Protein AF-A0A3Q2VAR3-F1 (afdb_monomer_lite)

Organism: Haplochromis burtoni (NCBI:txid8153)

Secondary structure (DSSP, 8-state):
----------SS--HHHHHHHHHHHHTT--HHHHHHHTT--HHHHHGGGGHHHH---SPPPP--PPPSS-HHHHHHHHHH-S--HHHHHHTT----PPP------HHHHHHHHHHHHHHTT--GGGGGG----------SS-TT--------S-----------S-S--------------------

Foldseek 3Di:
DPDPPDAPPDPDDDLVLLVVLLVCVVVVDDLVVSCVVSVHPSVVSVCSVVCVVVVGSDDDDPPDDDDPDDPVRLVVDVVVDPPDPVSCVVVVHDDDDDDDDPDDDPVRVVVVVVVCVVCVPPPPCVVVPDDDDDDDDDDPDDPDPDDPDPDPPDDDDPPPPDDDPDPDDDDDDDDDDDDDDDDDDDD

pLDDT: mean 73.17, std 19.07, range [31.02, 96.12]

InterPro domains:
  IPR009057 Homedomain-like superfamily [SSF46689] (7-79)
  IPR036388 Winged helix-like DNA-binding domain superfamily [G3DSA:1.10.10.10] (6-58)

Sequence (187 aa):
LVRRGEMISTKDINKDVRETTVAAYQSGKGYKVISKQFKVHHFTVSKIHKWKPLKTAANLPSSGRLSKFTPRSEHAMLSLTIKSEKILNKYSMFARVVRTMPLFSIKNTEAWLKFTKLHLNKPNDFCNNVVWTHDTKVETSGHNTASHLTNSKYQLSTLVVEEPKDPGTLKTFFFTRLCAARQTEQS

Structure (mmCIF, N/CA/C/O backbone):
data_AF-A0A3Q2VAR3-F1
#
_entry.id   AF-A0A3Q2VAR3-F1
#
loop_
_atom_site.group_PDB
_atom_site.id
_atom_site.type_symbol
_atom_site.label_atom_id
_atom_site.label_alt_id
_atom_site.label_comp_id
_atom_site.label_asym_id
_atom_site.label_entity_id
_atom_site.label_seq_id
_atom_site.pdbx_PDB_ins_code
_atom_site.Cartn_x
_atom_site.Cartn_y
_atom_site.Cartn_z
_atom_site.occupancy
_atom_site.B_iso_or_equiv
_atom_site.auth_seq_id
_atom_site.auth_comp_id
_atom_site.auth_asym_id
_atom_site.auth_atom_id
_atom_site.pdbx_PDB_model_num
ATOM 1 N N . LEU A 1 1 ? -28.453 -9.818 55.945 1.00 35.31 1 LEU A N 1
ATOM 2 C CA . LEU A 1 1 ? -27.766 -10.420 54.776 1.00 35.31 1 LEU A CA 1
ATOM 3 C C . LEU A 1 1 ? -28.629 -10.214 53.532 1.00 35.31 1 LEU A C 1
ATOM 5 O O . LEU A 1 1 ? -29.541 -10.992 53.286 1.00 35.31 1 LEU A O 1
ATOM 9 N N . VAL A 1 2 ? -28.419 -9.117 52.794 1.00 39.44 2 VAL A N 1
ATOM 10 C CA . VAL A 1 2 ? -29.167 -8.864 51.550 1.00 39.44 2 VAL A CA 1
ATOM 11 C C . VAL A 1 2 ? -28.674 -9.861 50.508 1.00 39.44 2 VAL A C 1
ATOM 13 O O . VAL A 1 2 ? -27.487 -9.887 50.182 1.00 39.44 2 VAL A O 1
ATOM 16 N N . ARG A 1 3 ? -29.585 -10.725 50.052 1.00 44.94 3 ARG A N 1
ATOM 17 C CA . ARG A 1 3 ? -29.330 -11.764 49.052 1.00 44.94 3 ARG A CA 1
ATOM 18 C C . ARG A 1 3 ? -28.630 -11.139 47.842 1.00 44.94 3 ARG A C 1
ATOM 20 O O . ARG A 1 3 ? -29.149 -10.191 47.253 1.00 44.94 3 ARG A O 1
ATOM 27 N N . ARG A 1 4 ? -27.456 -11.666 47.478 1.00 50.28 4 ARG A N 1
ATOM 28 C CA . ARG A 1 4 ? -26.823 -11.397 46.181 1.00 50.28 4 ARG A CA 1
ATOM 29 C C . ARG A 1 4 ? -27.745 -11.994 45.119 1.00 50.28 4 ARG A C 1
ATOM 31 O O . ARG A 1 4 ? -27.684 -13.188 44.863 1.00 50.28 4 ARG A O 1
ATOM 38 N N . GLY A 1 5 ? -28.674 -11.182 44.616 1.00 54.09 5 GLY A N 1
ATOM 39 C CA . GLY A 1 5 ? -29.553 -11.557 43.514 1.00 54.09 5 GLY A CA 1
ATOM 40 C C . GLY A 1 5 ? -28.731 -11.936 42.287 1.00 54.09 5 GLY A C 1
ATOM 41 O O . GLY A 1 5 ? -27.616 -11.437 42.119 1.00 54.09 5 GLY A O 1
ATOM 42 N N . GLU A 1 6 ? -29.283 -12.824 41.464 1.00 60.84 6 GLU A N 1
ATOM 43 C CA . GLU A 1 6 ? -28.720 -13.249 40.182 1.00 60.84 6 GLU A CA 1
ATOM 44 C C . GLU A 1 6 ? -28.326 -12.025 39.349 1.00 60.84 6 GLU A C 1
ATOM 46 O O . GLU A 1 6 ? -29.160 -11.310 38.790 1.00 60.84 6 GLU A O 1
ATOM 51 N N . MET A 1 7 ? -27.025 -11.745 39.330 1.00 63.09 7 MET A N 1
ATOM 52 C CA . MET A 1 7 ? -26.430 -10.758 38.447 1.00 63.09 7 MET A CA 1
ATOM 53 C C . MET A 1 7 ? -26.171 -11.440 37.112 1.00 63.09 7 MET A C 1
ATOM 55 O O . MET A 1 7 ? -25.705 -12.577 37.077 1.00 63.09 7 MET A O 1
ATOM 59 N N . ILE A 1 8 ? -26.440 -10.731 36.020 1.00 61.34 8 ILE A N 1
ATOM 60 C CA . ILE A 1 8 ? -26.125 -11.189 34.666 1.00 61.34 8 ILE A CA 1
ATOM 61 C C . ILE A 1 8 ? -24.607 -11.433 34.597 1.00 61.34 8 ILE A C 1
ATOM 63 O O . ILE A 1 8 ? -23.821 -10.488 34.535 1.00 61.34 8 ILE A O 1
ATOM 67 N N . SER A 1 9 ? -24.196 -12.700 34.673 1.00 48.69 9 SER A N 1
ATOM 68 C CA . SER A 1 9 ? -22.800 -13.141 34.608 1.00 48.69 9 SER A CA 1
ATOM 69 C C . SER A 1 9 ? -22.497 -13.657 33.205 1.00 48.69 9 SER A C 1
ATOM 71 O O . SER A 1 9 ? -22.279 -14.846 32.983 1.00 48.69 9 SER A O 1
ATOM 73 N N . THR A 1 10 ? -22.493 -12.749 32.238 1.00 57.94 10 THR A N 1
ATOM 74 C CA . THR A 1 10 ? -21.958 -12.985 30.894 1.00 57.94 10 THR A CA 1
ATOM 75 C C . THR A 1 10 ? -20.733 -12.093 30.714 1.00 57.94 10 THR A C 1
ATOM 77 O O . THR A 1 10 ? -20.680 -10.996 31.271 1.00 57.94 10 THR A O 1
ATOM 80 N N . LYS A 1 11 ? -19.719 -12.561 29.965 1.00 65.94 11 LYS A N 1
ATOM 81 C CA . LYS A 1 11 ? -18.473 -11.798 29.719 1.00 65.94 11 LYS A CA 1
ATOM 82 C C . LYS A 1 11 ? -18.761 -10.384 29.196 1.00 65.94 11 LYS A C 1
ATOM 84 O O . LYS A 1 11 ? -18.044 -9.453 29.550 1.00 65.94 11 LYS A O 1
ATOM 89 N N . ASP A 1 12 ? -19.860 -10.237 28.455 1.00 69.88 12 ASP A N 1
ATOM 90 C CA . ASP A 1 12 ? -20.367 -8.980 27.926 1.00 69.88 12 ASP A CA 1
ATOM 91 C C . ASP A 1 12 ? -21.854 -8.780 28.260 1.00 69.88 12 ASP A C 1
ATOM 93 O O . ASP A 1 12 ? -22.640 -9.728 28.272 1.00 69.88 12 ASP A O 1
ATOM 97 N N . ILE A 1 13 ? -22.247 -7.530 28.522 1.00 77.31 13 ILE A N 1
ATOM 98 C CA . ILE A 1 13 ? -23.647 -7.134 28.758 1.00 77.31 13 ILE A CA 1
ATOM 99 C C . ILE A 1 13 ? -24.366 -7.009 27.415 1.00 77.31 13 ILE A C 1
ATOM 101 O O . ILE A 1 13 ? -23.796 -6.451 26.475 1.00 77.31 13 ILE A O 1
ATOM 105 N N . ASN A 1 14 ? -25.622 -7.468 27.357 1.00 84.69 14 ASN A N 1
ATOM 106 C CA . ASN A 1 14 ? -26.485 -7.304 26.186 1.00 84.69 14 ASN A CA 1
ATOM 107 C C . ASN A 1 14 ? -26.576 -5.815 25.774 1.00 84.69 14 ASN A C 1
ATOM 109 O O . ASN A 1 14 ? -26.703 -4.920 26.617 1.00 84.69 14 ASN A O 1
ATOM 113 N N . LYS A 1 15 ? -26.498 -5.564 24.464 1.00 85.00 15 LYS A N 1
ATOM 114 C CA . LYS A 1 15 ? -26.629 -4.247 23.839 1.00 85.00 15 LYS A CA 1
ATOM 115 C C . LYS A 1 15 ? -27.911 -3.532 24.280 1.00 85.00 15 LYS A C 1
ATOM 117 O O . LYS A 1 15 ? -27.821 -2.373 24.678 1.00 85.00 15 LYS A O 1
ATOM 122 N N . ASP A 1 16 ? -29.040 -4.233 24.343 1.00 86.62 16 ASP A N 1
ATOM 123 C CA . ASP A 1 16 ? -30.338 -3.638 24.696 1.00 86.62 16 ASP A CA 1
ATOM 124 C C . ASP A 1 16 ? -30.325 -3.071 26.123 1.00 86.62 16 ASP A C 1
ATOM 126 O O . ASP A 1 16 ? -30.714 -1.931 26.368 1.00 86.62 16 ASP A O 1
ATOM 130 N N . VAL A 1 17 ? -29.759 -3.828 27.070 1.00 87.06 17 VAL A N 1
ATOM 131 C CA . VAL A 1 17 ? -29.610 -3.406 28.473 1.00 87.06 17 VAL A CA 1
ATOM 132 C C . VAL A 1 17 ? -28.697 -2.182 28.588 1.00 87.06 17 VAL A C 1
ATOM 134 O O . VAL A 1 17 ? -28.910 -1.322 29.446 1.00 87.06 17 VAL A O 1
ATOM 137 N N . ARG A 1 18 ? -27.672 -2.072 27.732 1.00 87.25 18 ARG A N 1
ATOM 138 C CA . ARG A 1 18 ? -26.791 -0.894 27.678 1.00 87.25 18 ARG A CA 1
ATOM 139 C C . ARG A 1 18 ? -27.508 0.320 27.099 1.00 87.25 18 ARG A C 1
ATOM 141 O O . ARG A 1 18 ? -27.338 1.409 27.641 1.00 87.25 18 ARG A O 1
ATOM 148 N N . GLU A 1 19 ? -28.314 0.146 26.060 1.00 89.06 19 GLU A N 1
ATOM 149 C CA . GLU A 1 19 ? -29.089 1.228 25.446 1.00 89.06 19 GLU A CA 1
ATOM 150 C C . GLU A 1 19 ? -30.127 1.798 26.415 1.00 89.06 19 GLU A C 1
ATOM 152 O O . GLU A 1 19 ? -30.148 3.010 26.647 1.00 89.06 19 GLU A O 1
ATOM 157 N N . THR A 1 20 ? -30.898 0.943 27.092 1.00 91.81 20 THR A N 1
ATOM 158 C CA . THR A 1 20 ? -31.865 1.396 28.106 1.00 91.81 20 THR A CA 1
ATOM 159 C C . THR A 1 20 ? -31.182 2.061 29.304 1.00 91.81 20 THR A C 1
ATOM 161 O O . THR A 1 20 ? -31.692 3.035 29.862 1.00 91.81 20 THR A O 1
ATOM 164 N N . THR A 1 21 ? -30.000 1.574 29.684 1.00 90.19 21 THR A N 1
ATOM 165 C CA . THR A 1 21 ? -29.164 2.162 30.740 1.00 90.19 21 THR A CA 1
ATOM 166 C C . THR A 1 21 ? -28.649 3.556 30.353 1.00 90.19 21 THR A C 1
ATOM 168 O O . THR A 1 21 ? -28.666 4.468 31.183 1.00 90.19 21 THR A O 1
ATOM 171 N N . VAL A 1 22 ? -28.225 3.748 29.098 1.00 89.62 22 VAL A N 1
ATOM 172 C CA . VAL A 1 22 ? -27.796 5.054 28.568 1.00 89.62 22 VAL A CA 1
ATOM 173 C C . VAL A 1 22 ? -28.978 6.023 28.487 1.00 89.62 22 VAL A C 1
ATOM 175 O O . VAL A 1 22 ? -28.842 7.163 28.929 1.00 89.62 22 VAL A O 1
ATOM 178 N N . ALA A 1 23 ? -30.148 5.578 28.021 1.00 91.12 23 ALA A N 1
ATOM 179 C CA . ALA A 1 23 ? -31.360 6.401 27.972 1.00 91.12 23 ALA A CA 1
ATOM 180 C C . ALA A 1 23 ? -31.804 6.864 29.374 1.00 91.12 23 ALA A C 1
ATOM 182 O O . ALA A 1 23 ? -32.117 8.034 29.590 1.00 91.12 23 ALA A O 1
ATOM 183 N N . ALA A 1 24 ? -31.753 5.970 30.366 1.00 92.06 24 ALA A N 1
ATOM 184 C CA . ALA A 1 24 ? -32.040 6.299 31.762 1.00 92.06 24 ALA A CA 1
ATOM 185 C C . ALA A 1 24 ? -31.043 7.309 32.362 1.00 92.06 24 ALA A C 1
ATOM 187 O O . ALA A 1 24 ? -31.415 8.137 33.194 1.00 92.06 24 ALA A O 1
ATOM 188 N N . TYR A 1 25 ? -29.775 7.252 31.952 1.00 90.81 25 TYR A N 1
ATOM 189 C CA . TYR A 1 25 ? -28.776 8.243 32.347 1.00 90.81 25 TYR A CA 1
ATOM 190 C C . TYR A 1 25 ? -29.034 9.607 31.690 1.00 90.81 25 TYR A C 1
ATOM 192 O O . TYR A 1 25 ? -28.954 10.631 32.365 1.00 90.81 25 TYR A O 1
ATOM 200 N N . GLN A 1 26 ? -29.407 9.627 30.405 1.00 89.50 26 GLN A N 1
ATOM 201 C CA . GLN A 1 26 ? -29.795 10.851 29.692 1.00 89.50 26 GLN A CA 1
ATOM 202 C C . GLN A 1 26 ? -31.033 11.517 30.307 1.00 89.50 26 GLN A C 1
ATOM 204 O O . GLN A 1 26 ? -31.095 12.740 30.363 1.00 89.50 26 GLN A O 1
ATOM 209 N N . SER A 1 27 ? -31.971 10.734 30.851 1.00 91.31 27 SER A N 1
ATOM 210 C CA . SER A 1 27 ? -33.127 11.255 31.592 1.00 91.31 27 SER A CA 1
ATOM 211 C C . SER A 1 27 ? -32.783 11.773 33.003 1.00 91.31 27 SER A C 1
ATOM 213 O O . SER A 1 27 ? -33.691 12.019 33.792 1.00 91.31 27 SER A O 1
ATOM 215 N N . GLY A 1 28 ? -31.499 11.860 33.376 1.00 90.81 28 GLY A N 1
ATOM 216 C CA . GLY A 1 28 ? -31.043 12.417 34.655 1.00 90.81 28 GLY A CA 1
ATOM 217 C C . GLY A 1 28 ? -31.133 11.476 35.862 1.00 90.81 28 GLY A C 1
ATOM 218 O O . GLY A 1 28 ? -30.997 11.927 36.999 1.00 90.81 28 GLY A O 1
ATOM 219 N N . LYS A 1 29 ? -31.351 10.166 35.670 1.00 91.50 29 LYS A N 1
ATOM 220 C CA . LYS A 1 29 ? -31.428 9.222 36.801 1.00 91.50 29 LYS A CA 1
ATOM 221 C C . LYS A 1 29 ? -30.046 8.981 37.418 1.00 91.50 29 LYS A C 1
ATOM 223 O O . LYS A 1 29 ? -29.045 8.813 36.726 1.00 91.50 29 LYS A O 1
ATOM 228 N N . GLY A 1 30 ? -29.995 8.885 38.748 1.00 91.69 30 GLY A N 1
ATOM 229 C CA . GLY A 1 30 ? -28.761 8.582 39.477 1.00 91.69 30 GLY A CA 1
ATOM 230 C C . GLY A 1 30 ? -28.283 7.134 39.291 1.00 91.69 30 GLY A C 1
ATOM 231 O O . GLY A 1 30 ? -29.085 6.202 39.197 1.00 91.69 30 GLY A O 1
ATOM 232 N N . TYR A 1 31 ? -26.964 6.912 39.327 1.00 91.81 31 TYR A N 1
ATOM 233 C CA . TYR A 1 31 ? -26.344 5.602 39.059 1.00 91.81 31 TYR A CA 1
ATOM 234 C C . TYR A 1 31 ? -26.880 4.449 39.927 1.00 91.81 31 TYR A C 1
ATOM 236 O O . TYR A 1 31 ? -27.064 3.335 39.438 1.00 91.81 31 TYR A O 1
ATOM 244 N N . LYS A 1 32 ? -27.171 4.706 41.212 1.00 92.25 32 LYS A N 1
ATOM 245 C CA . LYS A 1 32 ? -27.723 3.696 42.138 1.00 92.25 32 LYS A CA 1
ATOM 246 C C . LYS A 1 32 ? -29.129 3.236 41.731 1.00 92.25 32 LYS A C 1
ATOM 248 O O . LYS A 1 32 ? -29.461 2.069 41.919 1.00 92.25 32 LYS A O 1
ATOM 253 N N . VAL A 1 33 ? -29.939 4.140 41.179 1.00 92.94 33 VAL A N 1
ATOM 254 C CA . VAL A 1 33 ? -31.312 3.852 40.733 1.00 92.94 33 VAL A CA 1
ATOM 255 C C . VAL A 1 33 ? -31.273 3.005 39.465 1.00 92.94 33 VAL A C 1
ATOM 257 O O . VAL A 1 33 ? -31.917 1.962 39.403 1.00 92.94 33 VAL A O 1
ATOM 260 N N . ILE A 1 34 ? -30.431 3.395 38.507 1.00 93.12 34 ILE A N 1
ATOM 261 C CA . ILE A 1 34 ? -30.204 2.671 37.249 1.00 93.12 34 ILE A CA 1
ATOM 262 C C . ILE A 1 34 ? -29.694 1.246 37.521 1.00 93.12 34 ILE A C 1
ATOM 264 O O . ILE A 1 34 ? -30.218 0.282 36.971 1.00 93.12 34 ILE A O 1
ATOM 268 N N . SER A 1 35 ? -28.715 1.097 38.421 1.00 91.12 35 SER A N 1
ATOM 269 C CA . SER A 1 35 ? -28.155 -0.208 38.799 1.00 91.12 35 SER A CA 1
ATOM 270 C C . SER A 1 35 ? -29.218 -1.171 39.338 1.00 91.12 35 SER A C 1
ATOM 272 O O . SER A 1 35 ? -29.264 -2.328 38.922 1.00 91.12 35 SER A O 1
ATOM 274 N N . LYS A 1 36 ? -30.112 -0.685 40.209 1.00 91.44 36 LYS A N 1
ATOM 275 C CA . LYS A 1 36 ? -31.226 -1.482 40.741 1.00 91.44 36 LYS A CA 1
ATOM 276 C C . LYS A 1 36 ? -32.271 -1.797 39.669 1.00 91.44 36 LYS A C 1
ATOM 278 O O . LYS A 1 36 ? -32.714 -2.937 39.592 1.00 91.44 36 LYS A O 1
ATOM 283 N N . GLN A 1 37 ? -32.631 -0.811 38.842 1.00 90.75 37 GLN A N 1
ATOM 284 C CA . GLN A 1 37 ? -33.654 -0.948 37.801 1.00 90.75 37 GLN A CA 1
ATOM 285 C C . GLN A 1 37 ? -33.270 -2.004 36.754 1.00 90.75 37 GLN A C 1
ATOM 287 O O . GLN A 1 37 ? -34.081 -2.864 36.426 1.00 90.75 37 GLN A O 1
ATOM 292 N N . PHE A 1 38 ? -32.032 -1.965 36.255 1.00 87.81 38 PHE A N 1
ATOM 293 C CA . PHE A 1 38 ? -31.575 -2.852 35.178 1.00 87.81 38 PHE A CA 1
ATOM 294 C C . PHE A 1 38 ? -30.830 -4.099 35.675 1.00 87.81 38 PHE A C 1
ATOM 296 O O . PHE A 1 38 ? -30.307 -4.856 34.864 1.00 87.81 38 PHE A O 1
ATOM 303 N N . LYS A 1 39 ? -30.755 -4.318 36.999 1.00 87.81 39 LYS A N 1
ATOM 304 C CA . LYS A 1 39 ? -29.980 -5.408 37.627 1.00 87.81 39 LYS A CA 1
ATOM 305 C C . LYS A 1 39 ? -28.521 -5.466 37.137 1.00 87.81 39 LYS A C 1
ATOM 307 O O . LYS A 1 39 ? -27.916 -6.532 37.035 1.00 87.81 39 LYS A O 1
ATOM 312 N N . VAL A 1 40 ? -27.940 -4.301 36.850 1.00 85.75 40 VAL A N 1
ATOM 313 C CA . VAL A 1 40 ? -26.546 -4.155 36.409 1.00 85.75 40 VAL A CA 1
ATOM 314 C C . VAL A 1 40 ? -25.700 -3.716 37.595 1.00 85.75 40 VAL A C 1
ATOM 316 O O . VAL A 1 40 ? -26.068 -2.792 38.320 1.00 85.75 40 VAL A O 1
ATOM 319 N N . HIS A 1 41 ? -24.535 -4.337 37.786 1.00 87.75 41 HIS A N 1
ATOM 320 C CA . HIS A 1 41 ? -23.614 -3.950 38.853 1.00 87.75 41 HIS A CA 1
ATOM 321 C C . HIS A 1 41 ? -23.223 -2.463 38.756 1.00 87.75 41 HIS A C 1
ATOM 323 O O . HIS A 1 41 ? -22.905 -1.956 37.676 1.00 87.75 41 HIS A O 1
ATOM 329 N N . HIS A 1 42 ? -23.203 -1.765 39.896 1.00 86.25 42 HIS A N 1
ATOM 330 C CA . HIS A 1 42 ? -23.002 -0.312 39.954 1.00 86.25 42 HIS A CA 1
ATOM 331 C C . HIS A 1 42 ? -21.720 0.162 39.234 1.00 86.25 42 HIS A C 1
ATOM 333 O O . HIS A 1 42 ? -21.729 1.209 38.591 1.00 86.25 42 HIS A O 1
ATOM 339 N N . PHE A 1 43 ? -20.629 -0.618 39.289 1.00 84.38 43 PHE A N 1
ATOM 340 C CA . PHE A 1 43 ? -19.358 -0.300 38.622 1.00 84.38 43 PHE A CA 1
ATOM 341 C C . PHE A 1 43 ? -19.507 -0.261 37.100 1.00 84.38 43 PHE A C 1
ATOM 343 O O . PHE A 1 43 ? -18.857 0.525 36.414 1.00 84.38 43 PHE A O 1
ATOM 350 N N . THR A 1 44 ? -20.394 -1.089 36.557 1.00 84.56 44 THR A N 1
ATOM 351 C CA . THR A 1 44 ? -20.656 -1.114 35.124 1.00 84.56 44 THR A CA 1
ATOM 352 C C . THR A 1 44 ? -21.504 0.076 34.691 1.00 84.56 44 THR A C 1
ATOM 354 O O . THR A 1 44 ? -21.202 0.686 33.670 1.00 84.56 44 THR A O 1
ATOM 357 N N . VAL A 1 45 ? -22.486 0.477 35.502 1.00 88.50 45 VAL A N 1
ATOM 358 C C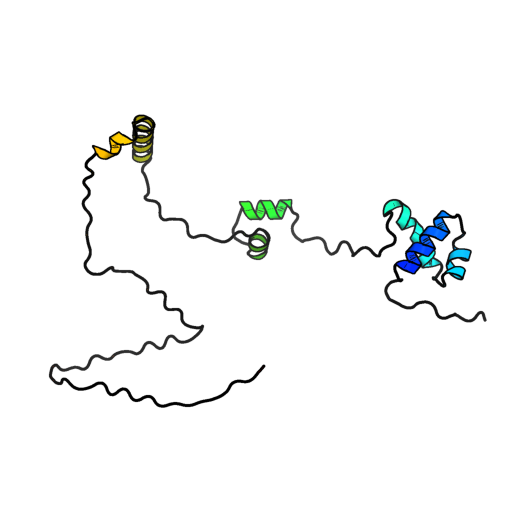A . VAL A 1 45 ? -23.229 1.734 35.304 1.00 88.50 45 VAL A CA 1
ATOM 359 C C . VAL A 1 45 ? -22.280 2.937 35.389 1.00 88.50 45 VAL A C 1
ATOM 361 O O . VAL A 1 45 ? -22.373 3.860 34.589 1.00 88.50 45 VAL A O 1
ATOM 364 N N . SER A 1 46 ? -21.288 2.910 36.284 1.00 87.94 46 SER A N 1
ATOM 365 C CA . SER A 1 46 ? -20.278 3.972 36.364 1.00 87.94 46 SER A CA 1
ATOM 366 C C . SER A 1 46 ? -19.501 4.143 35.051 1.00 87.94 46 SER A C 1
ATOM 368 O O . SER A 1 46 ? -19.199 5.270 34.668 1.00 87.94 46 SER A O 1
ATOM 370 N N . LYS A 1 47 ? -19.257 3.068 34.279 1.00 85.44 47 LYS A N 1
ATOM 371 C CA . LYS A 1 47 ? -18.572 3.127 32.968 1.00 85.44 47 LYS A CA 1
ATOM 372 C C . LYS A 1 47 ? -19.346 3.886 31.875 1.00 85.44 47 LYS A C 1
ATOM 374 O O . LYS A 1 47 ? -18.755 4.155 30.829 1.00 85.44 47 LYS A O 1
ATOM 379 N N . ILE A 1 48 ? -20.600 4.292 32.110 1.00 84.88 48 ILE A N 1
ATOM 380 C CA . ILE A 1 48 ? -21.393 5.133 31.189 1.00 84.88 48 ILE A CA 1
ATOM 381 C C . ILE A 1 48 ? -20.688 6.459 30.871 1.00 84.88 48 ILE A C 1
ATOM 383 O O . ILE A 1 48 ? -20.874 6.989 29.784 1.00 84.88 48 ILE A O 1
ATOM 387 N N . HIS A 1 49 ? -19.806 6.981 31.730 1.00 81.50 49 HIS A N 1
ATOM 388 C CA . HIS A 1 49 ? -19.029 8.188 31.402 1.00 81.50 49 HIS A CA 1
ATOM 389 C C . HIS A 1 49 ? -18.236 8.067 30.083 1.00 81.50 49 HIS A C 1
ATOM 391 O O . HIS A 1 49 ? -18.053 9.067 29.392 1.00 81.50 49 HIS A O 1
ATOM 397 N N . LYS A 1 50 ? -17.821 6.850 29.692 1.00 80.12 50 LYS A N 1
ATOM 398 C CA . LYS A 1 50 ? -17.136 6.575 28.415 1.00 80.12 50 LYS A CA 1
ATOM 399 C C . LYS A 1 50 ? -18.050 6.725 27.197 1.00 80.12 50 LYS A C 1
ATOM 401 O O . LYS A 1 50 ? -17.557 6.867 26.084 1.00 80.12 50 LYS A O 1
ATOM 406 N N . TRP A 1 51 ? -19.367 6.720 27.392 1.00 81.44 51 TRP A N 1
ATOM 407 C CA . TRP A 1 51 ? -20.324 6.992 26.326 1.00 81.44 51 TRP A CA 1
ATOM 408 C C . TRP A 1 51 ? -20.237 8.442 25.838 1.00 81.44 51 TRP A C 1
ATOM 410 O O . TRP A 1 51 ? -20.372 8.661 24.644 1.00 81.44 51 TRP A O 1
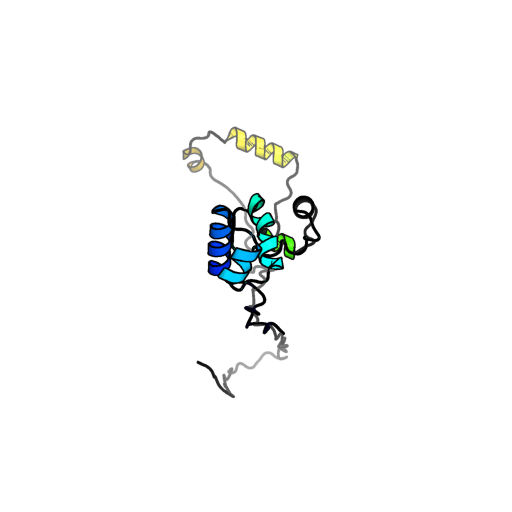ATOM 420 N N . LYS A 1 52 ? -19.948 9.431 26.700 1.00 78.25 52 LYS A N 1
ATOM 421 C CA . LYS A 1 52 ? -19.843 10.846 26.282 1.00 78.25 52 LYS A CA 1
ATOM 422 C C . LYS A 1 52 ? -18.898 11.050 25.079 1.00 78.25 52 LYS A C 1
ATOM 424 O O . LYS A 1 52 ? -19.325 11.687 24.117 1.00 78.25 52 LYS A O 1
ATOM 429 N N . PRO A 1 53 ? -17.666 10.498 25.083 1.00 82.81 53 PRO A N 1
ATOM 430 C CA . PRO A 1 53 ? -16.789 10.556 23.914 1.00 82.81 53 PRO A CA 1
ATOM 431 C C . PRO A 1 53 ? -17.163 9.565 22.797 1.00 82.81 53 PRO A C 1
ATOM 433 O O . PRO A 1 53 ? -17.004 9.900 21.630 1.00 82.81 53 PRO A O 1
ATOM 436 N N . LEU A 1 54 ? -17.655 8.360 23.114 1.00 79.69 54 LEU A N 1
ATOM 437 C CA . LEU A 1 54 ? -17.874 7.298 22.113 1.00 79.69 54 LEU A CA 1
ATOM 438 C C . LEU A 1 54 ? -19.241 7.360 21.405 1.00 79.69 54 LEU A C 1
ATOM 440 O O . LEU A 1 54 ? -19.409 6.742 20.356 1.00 79.69 54 LEU A O 1
ATOM 444 N N . LYS A 1 55 ? -20.233 8.031 22.006 1.00 80.00 55 LYS A N 1
ATOM 445 C CA . LYS A 1 55 ? -21.647 8.155 21.587 1.00 80.00 55 LYS A CA 1
ATOM 446 C C . LYS A 1 55 ? -22.342 6.841 21.196 1.00 80.00 55 LYS A C 1
ATOM 448 O O . LYS A 1 55 ? -23.416 6.854 20.610 1.00 80.00 55 LYS A O 1
ATOM 453 N N . THR A 1 56 ? -21.759 5.703 21.559 1.00 81.56 56 THR A N 1
ATOM 454 C CA . THR A 1 56 ? -22.170 4.371 21.112 1.00 81.56 56 THR A CA 1
ATOM 455 C C . THR A 1 56 ? -22.371 3.474 22.327 1.00 81.56 56 THR A C 1
ATOM 457 O O . THR A 1 56 ? -21.521 3.436 23.217 1.00 81.56 56 THR A O 1
ATOM 460 N N . ALA A 1 57 ? -23.502 2.765 22.391 1.00 75.19 57 ALA A N 1
ATOM 461 C CA . ALA A 1 57 ? -23.813 1.838 23.485 1.00 75.19 57 ALA A CA 1
ATOM 462 C C . ALA A 1 57 ? -23.248 0.419 23.259 1.00 75.19 57 ALA A C 1
ATOM 464 O O . ALA A 1 57 ? -23.086 -0.333 24.221 1.00 75.19 57 ALA A O 1
ATOM 465 N N . ALA A 1 58 ? -22.907 0.067 22.013 1.00 80.31 58 ALA A N 1
ATOM 466 C CA . ALA A 1 58 ? -22.348 -1.232 21.640 1.00 80.31 58 ALA A CA 1
ATOM 467 C C . ALA A 1 58 ? -20.938 -1.473 22.219 1.00 80.31 58 ALA A C 1
ATOM 469 O O . ALA A 1 58 ? -20.193 -0.536 22.513 1.00 80.31 58 ALA A O 1
ATOM 470 N N . ASN A 1 59 ? -20.560 -2.745 22.378 1.00 79.12 59 ASN A N 1
ATOM 471 C CA . ASN A 1 59 ? -19.194 -3.122 22.743 1.00 79.12 59 ASN A CA 1
ATOM 472 C C . ASN A 1 59 ? -18.281 -2.911 21.530 1.00 79.12 59 ASN A C 1
ATOM 474 O O . ASN A 1 59 ? -18.485 -3.537 20.493 1.00 79.12 59 ASN A O 1
ATOM 478 N N . LEU A 1 60 ? -17.288 -2.026 21.652 1.00 78.81 60 LEU A N 1
ATOM 479 C CA . LEU A 1 60 ? -16.288 -1.860 20.603 1.00 78.81 60 LEU A CA 1
ATOM 480 C C . LEU A 1 60 ? -15.278 -3.011 20.666 1.00 78.81 60 LEU A C 1
ATOM 482 O O . LEU A 1 60 ? -14.870 -3.395 21.770 1.00 78.81 60 LEU A O 1
ATOM 486 N N . PRO A 1 61 ? -14.836 -3.531 19.508 1.00 78.88 61 PRO A N 1
ATOM 487 C CA . PRO A 1 61 ? -13.707 -4.441 19.481 1.00 78.88 61 PRO A CA 1
ATOM 488 C C . PRO A 1 61 ? -12.484 -3.736 20.074 1.00 78.88 61 PRO A C 1
ATOM 490 O O . PRO A 1 61 ? -12.310 -2.521 19.944 1.00 78.88 61 PRO A O 1
ATOM 493 N N . SER A 1 62 ? -11.632 -4.502 20.750 1.00 80.31 62 SER A N 1
ATOM 494 C CA . SER A 1 62 ? -10.351 -3.977 21.213 1.00 80.31 62 SER A CA 1
ATOM 495 C C . SER A 1 62 ? -9.557 -3.454 20.013 1.00 80.31 62 SER A C 1
ATOM 497 O O . SER A 1 62 ? -9.573 -4.075 18.953 1.00 80.31 62 SER A O 1
ATOM 499 N N . SER A 1 63 ? -8.818 -2.357 20.201 1.00 78.62 63 SER A N 1
ATOM 500 C CA . SER A 1 63 ? -7.924 -1.763 19.185 1.00 78.62 63 SER A CA 1
ATOM 501 C C . SER A 1 63 ? -6.896 -2.766 18.628 1.00 78.62 63 SER A C 1
ATOM 503 O O . SER A 1 63 ? -6.280 -2.550 17.588 1.00 78.62 63 SER A O 1
ATOM 505 N N . GLY A 1 64 ? -6.728 -3.903 19.309 1.00 87.50 64 GLY A N 1
ATOM 506 C CA . GLY A 1 64 ? -5.816 -4.958 18.912 1.00 87.50 64 GLY A CA 1
ATOM 507 C C . GLY A 1 64 ? -4.373 -4.608 19.251 1.00 87.50 64 GLY A C 1
ATOM 508 O O . GLY A 1 64 ? -4.067 -3.603 19.896 1.00 87.50 64 GLY A O 1
ATOM 509 N N . ARG A 1 65 ? -3.464 -5.495 18.852 1.00 85.50 65 ARG A N 1
ATOM 510 C CA . ARG A 1 65 ? -2.025 -5.276 18.997 1.00 85.50 65 ARG A CA 1
ATOM 511 C C . ARG A 1 65 ? -1.541 -4.409 17.836 1.00 85.50 65 ARG A C 1
ATOM 513 O O . ARG A 1 65 ? -1.839 -4.716 16.686 1.00 85.50 65 ARG A O 1
ATOM 520 N N . LEU A 1 66 ? -0.745 -3.384 18.139 1.00 79.50 66 LEU A N 1
ATOM 521 C CA . LEU A 1 66 ? -0.084 -2.572 17.116 1.00 79.50 66 LEU A CA 1
ATOM 522 C C . LEU A 1 66 ? 0.785 -3.453 16.206 1.00 79.50 66 LEU A C 1
ATOM 524 O O . LEU A 1 66 ? 1.505 -4.340 16.680 1.00 79.50 66 LEU A O 1
ATOM 528 N N . SER A 1 67 ? 0.707 -3.220 14.896 1.00 78.38 67 SER A N 1
ATOM 529 C CA . SER A 1 67 ? 1.539 -3.919 13.921 1.00 78.38 67 SER A CA 1
ATOM 530 C C . SER A 1 67 ? 3.013 -3.571 14.138 1.00 78.38 67 SER A C 1
ATOM 532 O O . SER A 1 67 ? 3.362 -2.439 14.460 1.00 78.38 67 SER A O 1
ATOM 534 N N . LYS A 1 68 ? 3.901 -4.558 13.945 1.00 80.62 68 LYS A N 1
ATOM 535 C CA . LYS A 1 68 ? 5.359 -4.358 14.062 1.00 80.62 68 LYS A CA 1
ATOM 536 C C . LYS A 1 68 ? 5.891 -3.324 13.063 1.00 80.62 68 LYS A C 1
ATOM 538 O O . LYS A 1 68 ? 6.900 -2.684 13.328 1.00 80.62 68 LYS A O 1
ATOM 543 N N . PHE A 1 69 ? 5.218 -3.183 11.923 1.00 76.00 69 PHE A N 1
ATOM 544 C CA . PHE A 1 69 ? 5.526 -2.194 10.901 1.00 76.00 69 PHE A CA 1
ATOM 545 C C . PHE A 1 69 ? 4.444 -1.118 10.892 1.00 76.00 69 PHE A C 1
ATOM 547 O O . PHE A 1 69 ? 3.257 -1.413 11.026 1.00 76.00 69 PHE A O 1
ATOM 554 N N . THR A 1 70 ? 4.866 0.135 10.751 1.00 83.56 70 THR A N 1
ATOM 555 C CA . THR A 1 70 ? 3.949 1.256 10.535 1.00 83.56 70 THR A CA 1
ATOM 556 C C . THR A 1 70 ? 3.574 1.301 9.055 1.00 83.56 70 THR A C 1
ATOM 558 O O . THR A 1 70 ? 4.377 0.858 8.234 1.00 83.56 70 THR A O 1
ATOM 561 N N . PRO A 1 71 ? 2.431 1.892 8.661 1.00 83.75 71 PRO A N 1
ATOM 562 C CA . PRO A 1 71 ? 2.087 2.038 7.244 1.00 83.75 71 PRO A CA 1
ATOM 563 C C . PRO A 1 71 ? 3.221 2.675 6.427 1.00 83.75 71 PRO A C 1
ATOM 565 O O . PRO A 1 71 ? 3.521 2.244 5.319 1.00 83.75 71 PRO A O 1
ATOM 568 N N . ARG A 1 72 ? 3.934 3.648 7.011 1.00 84.38 72 ARG A N 1
ATOM 569 C CA . ARG A 1 72 ? 5.080 4.306 6.373 1.00 84.38 72 ARG A CA 1
ATOM 570 C C . ARG A 1 72 ? 6.262 3.360 6.158 1.00 84.38 72 ARG A C 1
ATOM 572 O O . ARG A 1 72 ? 6.861 3.396 5.087 1.00 84.38 72 ARG A O 1
ATOM 579 N N . SER A 1 73 ? 6.603 2.526 7.143 1.00 79.81 73 SER A N 1
ATOM 580 C CA . SER A 1 73 ? 7.676 1.543 6.968 1.00 79.81 73 SER A CA 1
ATOM 581 C C . SER A 1 73 ? 7.256 0.381 6.065 1.00 79.81 73 SER A C 1
ATOM 583 O O . SER A 1 73 ? 8.091 -0.090 5.305 1.00 79.81 73 SER A O 1
ATOM 585 N N . GLU A 1 74 ? 5.980 -0.025 6.050 1.00 80.81 74 GLU A N 1
ATOM 586 C CA . GLU A 1 74 ? 5.446 -0.977 5.060 1.00 80.81 74 GLU A CA 1
ATOM 587 C C . GLU A 1 74 ? 5.610 -0.436 3.629 1.00 80.81 74 GLU A C 1
ATOM 589 O O . GLU A 1 74 ? 6.177 -1.121 2.779 1.00 80.81 74 GLU A O 1
ATOM 594 N N . HIS A 1 75 ? 5.216 0.816 3.371 1.00 79.94 75 HIS A N 1
ATOM 595 C CA . HIS A 1 75 ? 5.396 1.456 2.062 1.00 79.94 75 HIS A CA 1
ATOM 596 C C . HIS A 1 75 ? 6.870 1.629 1.663 1.00 79.94 75 HIS A C 1
ATOM 598 O O . HIS A 1 75 ? 7.212 1.417 0.502 1.00 79.94 75 HIS A O 1
ATOM 604 N N . ALA A 1 76 ? 7.753 1.968 2.607 1.00 80.06 76 ALA A N 1
ATOM 605 C CA . ALA A 1 76 ? 9.192 2.039 2.344 1.00 80.06 76 ALA A CA 1
ATOM 606 C C . ALA A 1 76 ? 9.800 0.654 2.047 1.00 80.06 76 ALA A C 1
ATOM 608 O O . ALA A 1 76 ? 10.707 0.531 1.232 1.00 80.06 76 ALA A O 1
ATOM 609 N N . MET A 1 77 ? 9.290 -0.412 2.668 1.00 73.81 77 MET A N 1
ATOM 610 C CA . MET A 1 77 ? 9.716 -1.782 2.363 1.00 73.81 77 MET A CA 1
ATOM 611 C C . MET A 1 77 ? 9.267 -2.222 0.962 1.00 73.81 77 MET A C 1
ATOM 613 O O . MET A 1 77 ? 10.032 -2.892 0.269 1.00 73.81 77 MET A O 1
ATOM 617 N N . LEU A 1 78 ? 8.074 -1.807 0.518 1.00 74.12 78 LEU A N 1
ATOM 618 C CA . LEU A 1 78 ? 7.595 -2.056 -0.849 1.00 74.12 78 LEU A CA 1
ATOM 619 C C . LEU A 1 78 ? 8.480 -1.393 -1.914 1.00 74.12 78 LEU A C 1
ATOM 621 O O . LEU A 1 78 ? 8.683 -1.981 -2.973 1.00 74.12 78 LEU A O 1
ATOM 625 N N . 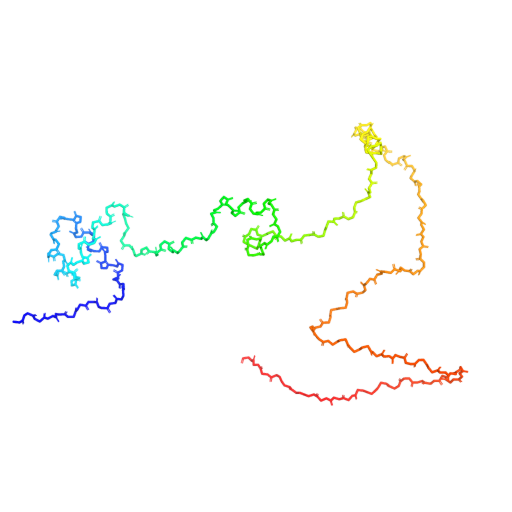SER A 1 79 ? 9.015 -0.196 -1.648 1.00 70.12 79 SER A N 1
ATOM 626 C CA . SER A 1 79 ? 9.912 0.493 -2.585 1.00 70.12 79 SER A CA 1
ATOM 627 C C . SER A 1 79 ? 11.347 -0.034 -2.542 1.00 70.12 79 SER A C 1
ATOM 629 O O . SER A 1 79 ? 12.037 0.025 -3.557 1.00 70.12 79 SER A O 1
ATOM 631 N N . LEU A 1 80 ? 11.799 -0.547 -1.390 1.00 65.12 80 LEU A N 1
ATOM 632 C CA . LEU A 1 80 ? 13.192 -0.943 -1.187 1.00 65.12 80 LEU A CA 1
ATOM 633 C C . LEU A 1 80 ? 13.484 -2.416 -1.468 1.00 65.12 80 LEU A C 1
ATOM 635 O O . LEU A 1 80 ? 14.601 -2.690 -1.886 1.00 65.12 80 LEU A O 1
ATOM 639 N N . THR A 1 81 ? 12.591 -3.383 -1.214 1.00 57.91 81 THR A N 1
ATOM 640 C CA . THR A 1 81 ? 12.853 -4.799 -1.569 1.00 57.91 81 THR A CA 1
ATOM 641 C C . THR A 1 81 ? 11.696 -5.760 -1.246 1.00 57.91 81 THR A C 1
ATOM 643 O O . THR A 1 81 ? 11.300 -5.914 -0.096 1.00 57.91 81 THR A O 1
ATOM 646 N N . ILE A 1 82 ? 11.269 -6.520 -2.262 1.00 59.47 82 ILE A N 1
ATOM 647 C CA . ILE A 1 82 ? 11.219 -7.999 -2.462 1.00 59.47 82 ILE A CA 1
ATOM 648 C C . ILE A 1 82 ? 11.203 -8.967 -1.237 1.00 59.47 82 ILE A C 1
ATOM 650 O O . ILE A 1 82 ? 10.748 -10.098 -1.371 1.00 59.47 82 ILE A O 1
ATOM 654 N N . LYS A 1 83 ? 11.655 -8.600 -0.031 1.00 59.53 83 LYS A N 1
ATOM 655 C CA . LYS A 1 83 ? 11.982 -9.546 1.062 1.00 59.53 83 LYS A CA 1
ATOM 656 C C . LYS A 1 83 ? 10.809 -10.036 1.920 1.00 59.53 83 LYS A C 1
ATOM 658 O O . LYS A 1 83 ? 11.019 -10.888 2.778 1.00 59.53 83 LYS A O 1
ATOM 663 N N . SER A 1 84 ? 9.596 -9.508 1.758 1.00 68.38 84 SER A N 1
ATOM 664 C CA . SER A 1 84 ? 8.464 -9.908 2.609 1.00 68.38 84 SER A CA 1
ATOM 665 C C . SER A 1 84 ? 7.223 -10.286 1.805 1.00 68.38 84 SER A C 1
ATOM 667 O O . SER A 1 84 ? 6.411 -9.444 1.431 1.00 68.38 84 SER A O 1
ATOM 669 N N . GLU A 1 85 ? 7.037 -11.591 1.602 1.00 70.56 85 GLU A N 1
ATOM 670 C CA . GLU A 1 85 ? 5.883 -12.162 0.889 1.00 70.56 85 GLU A CA 1
ATOM 671 C C . GLU A 1 85 ? 4.543 -11.740 1.506 1.00 70.56 85 GLU A C 1
ATOM 673 O O . GLU A 1 85 ? 3.592 -11.431 0.797 1.00 70.56 85 GLU A O 1
ATOM 678 N N . LYS A 1 86 ? 4.466 -11.652 2.842 1.00 75.38 86 LYS A N 1
ATOM 679 C CA . LYS A 1 86 ? 3.238 -11.247 3.549 1.00 75.38 86 LYS A CA 1
ATOM 680 C C . LYS A 1 86 ? 2.817 -9.811 3.236 1.00 75.38 86 LYS A C 1
ATOM 682 O O . LYS A 1 86 ? 1.623 -9.542 3.137 1.00 75.38 86 LYS A O 1
ATOM 687 N N . ILE A 1 87 ? 3.781 -8.898 3.097 1.00 73.88 87 ILE A N 1
ATOM 688 C CA . ILE A 1 87 ? 3.498 -7.501 2.750 1.00 73.88 87 ILE A CA 1
ATOM 689 C C . ILE A 1 87 ? 3.108 -7.440 1.269 1.00 73.88 87 ILE A C 1
ATOM 691 O O . ILE A 1 87 ? 2.067 -6.883 0.946 1.00 73.88 87 ILE A O 1
ATOM 695 N N . LEU A 1 88 ? 3.849 -8.105 0.381 1.00 75.69 88 LEU A N 1
ATOM 696 C CA . LEU A 1 88 ? 3.541 -8.145 -1.055 1.00 75.69 88 LEU A CA 1
ATOM 697 C C . LEU A 1 88 ? 2.143 -8.722 -1.353 1.00 75.69 88 LEU A C 1
ATOM 699 O O . LEU A 1 88 ? 1.385 -8.114 -2.107 1.00 75.69 88 LEU A O 1
ATOM 703 N N . ASN A 1 89 ? 1.754 -9.814 -0.686 1.00 80.44 89 ASN A N 1
ATOM 704 C CA . ASN A 1 89 ? 0.425 -10.419 -0.826 1.00 80.44 89 ASN A CA 1
ATOM 705 C C . 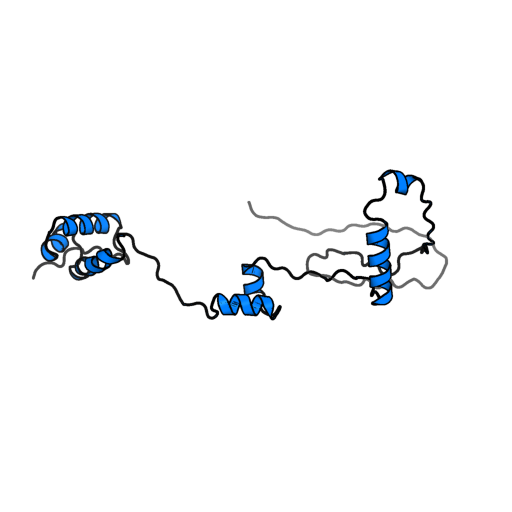ASN A 1 89 ? -0.698 -9.499 -0.321 1.00 80.44 89 ASN A C 1
ATOM 707 O O . ASN A 1 89 ? -1.751 -9.425 -0.949 1.00 80.44 89 ASN A O 1
ATOM 711 N N . LYS A 1 90 ? -0.473 -8.748 0.769 1.00 81.44 90 LYS A N 1
ATOM 712 C CA . LYS A 1 90 ? -1.431 -7.748 1.280 1.00 81.44 90 LYS A CA 1
ATOM 713 C C . LYS A 1 90 ? -1.718 -6.652 0.245 1.00 81.44 90 LYS A C 1
ATOM 715 O O . LYS A 1 90 ? -2.852 -6.193 0.153 1.00 81.44 90 LYS A O 1
ATOM 720 N N . TYR A 1 91 ? -0.712 -6.258 -0.539 1.00 81.44 91 TYR A N 1
ATOM 721 C CA . TYR A 1 91 ? -0.825 -5.229 -1.582 1.00 81.44 91 TYR A CA 1
ATOM 722 C C . TYR A 1 91 ? -1.022 -5.797 -2.999 1.00 81.44 91 TYR A C 1
ATOM 724 O O . TYR A 1 91 ? -0.944 -5.044 -3.966 1.00 81.44 91 TYR A O 1
ATOM 732 N N . SER A 1 92 ? -1.298 -7.101 -3.140 1.00 79.69 92 SER A N 1
ATOM 733 C CA . SER A 1 92 ? -1.506 -7.771 -4.438 1.00 79.69 92 SER A CA 1
ATOM 734 C C . SER A 1 92 ? -0.351 -7.578 -5.436 1.00 79.69 92 SER A C 1
ATOM 736 O O . SER A 1 92 ? -0.559 -7.467 -6.645 1.00 79.69 92 SER A O 1
ATOM 738 N N . MET A 1 93 ? 0.883 -7.521 -4.934 1.00 79.44 93 MET A N 1
ATOM 739 C CA . MET A 1 93 ? 2.085 -7.418 -5.757 1.00 79.44 93 MET A CA 1
ATOM 740 C C . MET A 1 93 ? 2.679 -8.806 -5.979 1.00 79.44 93 MET A C 1
ATOM 742 O O . MET A 1 93 ? 3.159 -9.441 -5.044 1.00 79.44 93 MET A O 1
ATOM 746 N N . PHE A 1 94 ? 2.683 -9.258 -7.230 1.00 77.31 94 PHE A N 1
ATOM 747 C CA . PHE A 1 94 ? 3.276 -10.535 -7.620 1.00 77.31 94 PHE A CA 1
ATOM 748 C C . PHE A 1 94 ? 4.602 -10.313 -8.342 1.00 77.31 94 PHE A C 1
ATOM 750 O O . PHE A 1 94 ? 4.730 -9.398 -9.163 1.00 77.31 94 PHE A O 1
ATOM 757 N N . ALA A 1 95 ? 5.586 -11.167 -8.055 1.00 72.81 95 ALA A N 1
ATOM 758 C CA . ALA A 1 95 ? 6.830 -11.187 -8.810 1.00 72.81 95 ALA A CA 1
ATOM 759 C C . ALA A 1 95 ? 6.525 -11.513 -10.281 1.00 72.81 95 ALA A C 1
ATOM 761 O O . ALA A 1 95 ? 5.782 -12.447 -10.582 1.00 72.81 95 ALA A O 1
ATOM 762 N N . ARG A 1 96 ? 7.087 -10.730 -11.204 1.00 78.69 96 ARG A N 1
ATOM 763 C CA . ARG A 1 96 ? 7.008 -10.978 -12.648 1.00 78.69 96 ARG A CA 1
ATOM 764 C C . ARG A 1 96 ? 8.409 -11.168 -13.202 1.00 78.69 96 ARG A C 1
ATOM 766 O O . ARG A 1 96 ? 9.335 -10.478 -12.784 1.00 78.69 96 ARG A O 1
ATOM 773 N N . VAL A 1 97 ? 8.543 -12.076 -14.165 1.00 79.06 97 VAL A N 1
ATOM 774 C CA . VAL A 1 97 ? 9.775 -12.205 -14.946 1.00 79.06 97 VAL A CA 1
ATOM 775 C C . VAL A 1 97 ? 9.900 -10.964 -15.824 1.00 79.06 97 VAL A C 1
ATOM 777 O O . VAL A 1 97 ? 8.959 -10.591 -16.530 1.00 79.06 97 VAL A O 1
ATOM 780 N N . VAL A 1 98 ? 11.049 -10.294 -15.742 1.00 76.38 98 VAL A N 1
ATOM 781 C CA . VAL A 1 98 ? 11.350 -9.147 -16.601 1.00 76.38 98 VAL A CA 1
ATOM 782 C C . VAL A 1 98 ? 11.381 -9.638 -18.046 1.00 76.38 98 VAL A C 1
ATOM 784 O O . VAL A 1 98 ? 12.007 -10.652 -18.347 1.00 76.38 98 VAL A O 1
ATOM 787 N N . ARG A 1 99 ? 10.690 -8.936 -18.948 1.00 79.88 99 ARG A N 1
ATOM 788 C CA . ARG A 1 99 ? 10.738 -9.258 -20.378 1.00 79.88 99 ARG A CA 1
ATOM 789 C C . ARG A 1 99 ? 12.172 -9.092 -20.874 1.00 79.88 99 ARG A C 1
ATOM 791 O O . ARG A 1 99 ? 12.794 -8.065 -20.612 1.00 79.88 99 ARG A O 1
ATOM 798 N N . THR A 1 100 ? 12.677 -10.073 -21.615 1.00 82.19 100 THR A N 1
ATOM 799 C CA . THR A 1 100 ? 13.967 -9.966 -22.300 1.00 82.19 100 THR A CA 1
ATOM 800 C C . THR A 1 100 ? 13.863 -8.883 -23.364 1.00 82.19 100 THR A C 1
ATOM 802 O O . THR A 1 100 ? 13.180 -9.059 -24.373 1.00 82.19 100 THR A O 1
ATOM 805 N N . MET A 1 101 ? 14.497 -7.743 -23.114 1.00 80.06 101 MET A N 1
ATOM 806 C CA . MET A 1 101 ? 14.582 -6.651 -24.074 1.00 80.06 101 MET A CA 1
ATOM 807 C C . MET A 1 101 ? 15.956 -6.681 -24.736 1.00 80.06 101 MET A C 1
ATOM 809 O O . MET A 1 101 ? 16.953 -6.857 -24.030 1.00 80.06 101 MET A O 1
ATOM 813 N 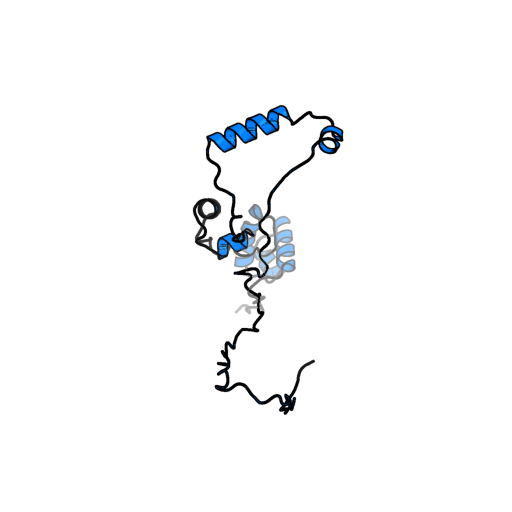N . PRO A 1 102 ? 16.035 -6.526 -26.069 1.00 82.19 102 PRO A N 1
ATOM 814 C CA . PRO A 1 102 ? 17.321 -6.368 -26.725 1.00 82.19 102 PRO A CA 1
ATOM 815 C C . PRO A 1 102 ? 18.029 -5.141 -26.142 1.00 82.19 102 PRO A C 1
ATOM 817 O O . PRO A 1 102 ? 17.419 -4.092 -25.929 1.00 82.19 102 PRO A O 1
ATOM 820 N N . LEU A 1 103 ? 19.319 -5.287 -25.846 1.00 83.25 103 LEU A N 1
ATOM 821 C CA . LEU A 1 103 ? 20.121 -4.191 -25.316 1.00 83.25 103 LEU A CA 1
ATOM 822 C C . LEU A 1 103 ? 20.393 -3.196 -26.446 1.00 83.25 103 LEU A C 1
ATOM 824 O O . LEU A 1 103 ? 21.117 -3.497 -27.394 1.00 83.25 103 LEU A O 1
ATOM 828 N N . PHE A 1 104 ? 19.811 -2.004 -26.353 1.00 83.88 104 PHE A N 1
ATOM 829 C CA . PHE A 1 104 ? 20.077 -0.931 -27.302 1.00 83.88 104 PHE A CA 1
ATOM 830 C C . PHE A 1 104 ? 21.255 -0.081 -26.830 1.00 83.88 104 PHE A C 1
ATOM 832 O O . PHE A 1 104 ? 21.292 0.390 -25.694 1.00 83.88 104 PHE A O 1
ATOM 839 N N . SER A 1 105 ? 22.210 0.158 -27.731 1.00 91.75 105 SER A N 1
ATOM 840 C CA . SER A 1 105 ? 23.179 1.238 -27.548 1.00 91.75 105 SER A CA 1
ATOM 841 C C . SER A 1 105 ? 22.453 2.584 -27.552 1.00 91.75 105 SER A C 1
ATOM 843 O O . SER A 1 105 ? 21.468 2.750 -28.270 1.00 91.75 105 SER A O 1
ATOM 845 N N . ILE A 1 106 ? 22.977 3.568 -26.819 1.00 92.56 106 ILE A N 1
ATOM 846 C CA . ILE A 1 106 ? 22.434 4.936 -26.770 1.00 92.56 106 ILE A CA 1
ATOM 847 C C . ILE A 1 106 ? 22.253 5.505 -28.188 1.00 92.56 106 ILE A C 1
ATOM 849 O O . ILE A 1 106 ? 21.199 6.050 -28.500 1.00 92.56 106 ILE A O 1
ATOM 853 N N . LYS A 1 107 ? 23.221 5.264 -29.085 1.00 94.75 107 LYS A N 1
ATOM 854 C CA . LYS A 1 107 ? 23.152 5.677 -30.499 1.00 94.75 107 LYS A CA 1
ATOM 855 C C . LYS A 1 107 ? 21.946 5.076 -31.226 1.00 94.75 107 LYS A C 1
ATOM 857 O O . LYS A 1 107 ? 21.276 5.759 -31.996 1.00 94.75 107 LYS A O 1
ATOM 862 N N . ASN A 1 108 ? 21.655 3.801 -30.966 1.00 90.62 108 ASN A N 1
ATOM 863 C CA . ASN A 1 108 ? 20.522 3.109 -31.575 1.00 90.62 108 ASN A CA 1
ATOM 864 C C . ASN A 1 108 ? 19.210 3.671 -31.027 1.00 90.62 108 ASN A C 1
ATOM 866 O O . ASN A 1 108 ? 18.284 3.903 -31.799 1.00 90.62 108 ASN A O 1
ATOM 870 N N . THR A 1 109 ? 19.148 3.956 -29.725 1.00 93.81 109 THR A N 1
ATOM 871 C CA . THR A 1 109 ? 17.990 4.598 -29.094 1.00 93.81 109 THR A CA 1
ATOM 872 C C . THR A 1 109 ? 17.713 5.974 -29.702 1.00 93.81 109 THR A C 1
ATOM 874 O O . THR A 1 109 ? 16.573 6.276 -30.047 1.00 93.81 109 THR A O 1
ATOM 877 N N . GLU A 1 110 ? 18.741 6.799 -29.904 1.00 95.50 110 GLU A N 1
ATOM 878 C CA . GLU A 1 110 ? 18.608 8.119 -30.534 1.00 95.50 110 GLU A CA 1
ATOM 879 C C . GLU A 1 110 ? 18.159 8.030 -31.996 1.00 95.50 110 GLU A C 1
ATOM 881 O O . GLU A 1 110 ? 17.263 8.769 -32.415 1.00 95.50 110 GLU A O 1
ATOM 886 N N . ALA A 1 111 ? 18.726 7.100 -32.768 1.00 94.88 111 ALA A N 1
ATOM 887 C CA . ALA A 1 111 ? 18.313 6.854 -34.146 1.00 94.88 111 ALA A CA 1
ATOM 888 C C . ALA A 1 111 ? 16.837 6.425 -34.223 1.00 94.88 111 ALA A C 1
ATOM 890 O O . ALA A 1 111 ? 16.079 6.969 -35.030 1.00 94.88 111 ALA A O 1
ATOM 891 N N . TRP A 1 112 ? 16.404 5.528 -33.330 1.00 94.00 112 TRP A N 1
ATOM 892 C CA . TRP A 1 112 ? 15.003 5.120 -33.198 1.00 94.00 112 TRP A CA 1
ATOM 893 C C . TRP A 1 112 ? 14.089 6.291 -32.818 1.00 94.00 112 TRP A C 1
ATOM 895 O O . TRP A 1 112 ? 13.028 6.477 -33.418 1.00 94.00 112 TRP A O 1
ATOM 905 N N . LEU A 1 113 ? 14.496 7.134 -31.869 1.00 95.94 113 LEU A N 1
ATOM 906 C CA . LEU A 1 113 ? 13.731 8.324 -31.484 1.00 95.94 113 LEU A CA 1
ATOM 907 C C . LEU A 1 113 ? 13.621 9.340 -32.628 1.00 95.94 113 LEU A C 1
ATOM 909 O O . LEU A 1 113 ? 12.571 9.954 -32.815 1.00 95.94 113 LEU A O 1
ATOM 913 N N . LYS A 1 114 ? 14.680 9.516 -33.422 1.00 96.12 114 LYS A N 1
ATOM 914 C CA . LYS A 1 114 ? 14.652 10.382 -34.606 1.00 96.12 114 LYS A CA 1
ATOM 915 C C . LYS A 1 114 ? 13.715 9.819 -35.678 1.00 96.12 114 LYS A C 1
ATOM 917 O O . LYS A 1 114 ? 12.896 10.561 -36.213 1.00 96.12 114 LYS A O 1
ATOM 922 N N . PHE A 1 115 ? 13.798 8.518 -35.952 1.00 94.56 115 PHE A N 1
ATOM 923 C CA . PHE A 1 115 ? 12.951 7.830 -36.928 1.00 94.56 115 PHE A CA 1
ATOM 924 C C . PHE A 1 115 ? 11.464 7.901 -36.557 1.00 94.56 115 PHE A C 1
ATOM 926 O O . PHE A 1 115 ? 10.638 8.271 -37.389 1.00 94.56 115 PHE A O 1
ATOM 933 N N . THR A 1 116 ? 11.123 7.632 -35.293 1.00 92.62 116 THR A N 1
ATOM 934 C CA . THR A 1 116 ? 9.731 7.691 -34.815 1.00 92.62 116 THR A CA 1
ATOM 935 C C . THR A 1 116 ? 9.153 9.097 -34.937 1.00 92.62 116 THR A C 1
ATOM 937 O O . THR A 1 116 ? 8.073 9.258 -35.499 1.00 92.62 116 THR A O 1
ATOM 940 N N . LYS A 1 117 ? 9.890 10.133 -34.516 1.00 95.31 117 LYS A N 1
ATOM 941 C CA . LYS A 1 117 ? 9.459 11.535 -34.659 1.00 95.31 117 LYS A CA 1
ATOM 942 C C . LYS A 1 117 ? 9.229 11.939 -36.117 1.00 95.31 117 LYS A C 1
ATOM 944 O O . LYS A 1 117 ? 8.243 12.606 -36.408 1.00 95.31 117 LYS A O 1
ATOM 949 N N . LEU A 1 118 ? 10.102 11.515 -37.035 1.00 95.19 118 LEU A N 1
ATOM 950 C CA . LEU A 1 118 ? 9.970 11.808 -38.469 1.00 95.19 118 LEU A CA 1
ATOM 951 C C . LEU A 1 118 ? 8.771 11.114 -39.127 1.00 95.19 118 LEU A C 1
ATOM 953 O O . LEU A 1 118 ? 8.367 11.495 -40.226 1.00 95.19 118 LEU A O 1
ATOM 957 N N . HIS A 1 119 ? 8.244 10.053 -38.522 1.00 90.50 119 HIS A N 1
ATOM 958 C CA . HIS A 1 119 ? 7.216 9.204 -39.125 1.00 90.50 119 HIS A CA 1
ATOM 959 C C . HIS A 1 119 ? 5.901 9.176 -38.337 1.00 90.50 119 HIS A C 1
ATOM 961 O O . HIS A 1 119 ? 4.987 8.458 -38.726 1.00 90.50 119 HIS A O 1
ATOM 967 N N . LEU A 1 120 ? 5.779 10.000 -37.292 1.00 90.56 120 LEU A N 1
ATOM 968 C CA . LEU A 1 120 ? 4.615 10.053 -36.402 1.00 90.56 120 LEU A CA 1
ATOM 969 C C . LEU A 1 120 ? 3.337 10.567 -37.094 1.00 90.56 120 LEU A C 1
ATOM 971 O O . LEU A 1 120 ? 2.253 10.096 -36.778 1.00 90.56 120 LEU A O 1
ATOM 975 N N . ASN A 1 121 ? 3.471 11.484 -38.064 1.00 91.50 121 ASN A N 1
ATOM 976 C CA . ASN A 1 121 ? 2.351 12.138 -38.765 1.00 91.50 121 ASN A CA 1
ATOM 977 C C . ASN A 1 121 ? 2.166 11.658 -40.216 1.00 91.50 121 ASN A C 1
ATOM 979 O O . ASN A 1 121 ? 1.630 12.384 -41.053 1.00 91.50 121 ASN A O 1
ATOM 983 N N . LYS A 1 122 ? 2.671 10.472 -40.561 1.00 90.94 122 LYS A N 1
ATOM 984 C CA . LYS A 1 122 ? 2.485 9.934 -41.912 1.00 90.94 122 LYS A CA 1
ATOM 985 C C . LYS A 1 122 ? 1.029 9.496 -42.120 1.00 90.94 122 LYS A C 1
ATOM 987 O O . LYS A 1 122 ? 0.421 8.995 -41.174 1.00 90.94 122 LYS A O 1
ATOM 992 N N . PRO A 1 123 ? 0.461 9.670 -43.330 1.00 92.62 123 PRO A N 1
ATOM 993 C CA . PRO A 1 123 ? -0.886 9.190 -43.615 1.00 92.62 123 PRO A CA 1
ATOM 994 C C . PRO A 1 123 ? -0.929 7.669 -43.466 1.00 92.62 123 PRO A C 1
ATOM 996 O O . PRO A 1 123 ? 0.052 6.988 -43.765 1.00 92.62 123 PRO A O 1
ATOM 999 N N . ASN A 1 124 ? -2.069 7.141 -43.023 1.00 87.19 124 ASN A N 1
ATOM 1000 C CA . ASN A 1 124 ? -2.235 5.714 -42.741 1.00 87.19 124 ASN A CA 1
ATOM 1001 C C . ASN A 1 124 ? -1.884 4.828 -43.956 1.00 87.19 124 ASN A C 1
ATOM 1003 O O . ASN A 1 124 ? -1.274 3.772 -43.807 1.00 87.19 124 ASN A O 1
ATOM 1007 N N . ASP A 1 125 ? -2.169 5.322 -45.164 1.00 88.44 125 ASP A N 1
ATOM 1008 C CA . ASP A 1 125 ? -1.913 4.625 -46.430 1.00 88.44 125 ASP A CA 1
ATOM 1009 C C . ASP A 1 125 ? -0.422 4.527 -46.788 1.00 88.44 125 ASP A C 1
ATOM 1011 O O . ASP A 1 125 ? -0.047 3.750 -47.665 1.00 88.44 125 ASP A O 1
ATOM 1015 N N . PHE A 1 126 ? 0.455 5.271 -46.100 1.00 89.75 126 PHE A N 1
ATOM 1016 C CA . PHE A 1 126 ? 1.902 5.210 -46.313 1.00 89.75 126 PHE A CA 1
ATOM 1017 C C . PHE A 1 126 ? 2.434 3.784 -46.147 1.00 89.75 126 PHE A C 1
ATOM 1019 O O . PHE A 1 126 ? 3.253 3.336 -46.945 1.00 89.75 126 PHE A O 1
ATOM 1026 N N . CYS A 1 127 ? 1.947 3.061 -45.136 1.00 85.38 127 CYS A N 1
ATOM 1027 C CA . CYS A 1 127 ? 2.412 1.712 -44.830 1.00 85.38 127 CYS A CA 1
ATOM 1028 C C . CYS A 1 127 ? 2.062 0.693 -45.928 1.00 85.38 127 CYS A C 1
ATOM 1030 O O . CYS A 1 127 ? 2.789 -0.286 -46.068 1.00 85.38 127 CYS A O 1
ATOM 1032 N N . ASN A 1 128 ? 1.026 0.942 -46.740 1.00 88.88 128 ASN A N 1
ATOM 1033 C CA . ASN A 1 128 ? 0.622 0.048 -47.835 1.00 88.88 128 ASN A CA 1
ATOM 1034 C C . ASN A 1 128 ? 1.623 0.054 -49.001 1.00 88.88 128 ASN A C 1
ATOM 1036 O O . ASN A 1 128 ? 1.689 -0.906 -49.763 1.00 88.88 128 ASN A O 1
ATOM 1040 N N . ASN A 1 129 ? 2.428 1.113 -49.114 1.00 90.12 129 ASN A N 1
ATOM 1041 C CA . ASN A 1 129 ? 3.428 1.266 -50.170 1.00 90.12 129 ASN A CA 1
ATOM 1042 C C . ASN A 1 129 ? 4.837 0.840 -49.723 1.00 90.12 129 ASN A C 1
ATOM 1044 O O . ASN A 1 129 ? 5.778 0.898 -50.515 1.00 90.12 129 ASN A O 1
ATOM 1048 N N . VAL A 1 130 ? 5.012 0.443 -48.456 1.00 91.06 130 VAL A N 1
ATOM 1049 C CA . VAL A 1 130 ? 6.312 0.026 -47.919 1.00 91.06 130 VAL A CA 1
ATOM 1050 C C . VAL A 1 130 ? 6.454 -1.485 -48.043 1.00 91.06 130 VAL A C 1
ATOM 1052 O O . VAL A 1 130 ? 5.762 -2.248 -47.373 1.00 91.06 130 VAL A O 1
ATOM 1055 N N . VAL A 1 131 ? 7.406 -1.919 -48.867 1.00 93.75 131 VAL A N 1
ATOM 1056 C CA . VAL A 1 131 ? 7.818 -3.323 -48.935 1.00 93.75 131 VAL A CA 1
ATOM 1057 C C . VAL A 1 131 ? 8.860 -3.577 -47.849 1.00 93.75 131 VAL A C 1
ATOM 1059 O O . VAL A 1 131 ? 9.940 -2.989 -47.866 1.00 93.75 131 VAL A O 1
ATOM 1062 N N . TRP A 1 132 ? 8.535 -4.447 -46.894 1.00 92.25 132 TRP A N 1
ATOM 1063 C CA . TRP A 1 132 ? 9.443 -4.838 -45.817 1.00 92.25 132 TRP A CA 1
ATOM 1064 C C . TRP A 1 132 ? 10.217 -6.097 -46.205 1.00 92.25 132 TRP A C 1
ATOM 1066 O O . TRP A 1 132 ? 9.622 -7.110 -46.566 1.00 92.25 132 TRP A O 1
ATOM 1076 N N . THR A 1 133 ? 11.541 -6.052 -46.089 1.00 94.25 133 THR A N 1
ATOM 1077 C CA . THR A 1 133 ? 12.429 -7.196 -46.330 1.00 94.25 133 THR A CA 1
ATOM 1078 C C . THR A 1 133 ? 13.098 -7.596 -45.023 1.00 94.25 133 THR A C 1
ATOM 1080 O O . THR A 1 133 ? 13.665 -6.744 -44.336 1.00 94.25 133 THR A O 1
ATOM 1083 N N . HIS A 1 134 ? 13.045 -8.877 -44.673 1.00 93.50 134 HIS A N 1
ATOM 1084 C CA . HIS A 1 134 ? 13.770 -9.415 -43.527 1.00 93.50 134 HIS A CA 1
ATOM 1085 C C . HIS A 1 134 ? 14.160 -10.865 -43.798 1.00 93.50 134 HIS A C 1
ATOM 1087 O O . HIS A 1 134 ? 13.384 -11.610 -44.396 1.00 93.50 134 HIS A O 1
ATOM 1093 N N . ASP A 1 135 ? 15.332 -11.250 -43.307 1.00 90.00 135 ASP A N 1
ATOM 1094 C CA . ASP A 1 135 ? 15.795 -12.628 -43.356 1.00 90.00 135 ASP A CA 1
ATOM 1095 C C . ASP A 1 135 ? 15.596 -13.251 -41.979 1.00 90.00 135 ASP A C 1
ATOM 1097 O O . ASP A 1 135 ? 16.031 -12.710 -40.958 1.00 90.00 135 ASP A O 1
ATOM 1101 N N . THR A 1 136 ? 14.918 -14.393 -41.939 1.00 89.19 136 THR A N 1
ATOM 1102 C CA . THR A 1 136 ? 14.754 -15.182 -40.717 1.00 89.19 136 THR A CA 1
ATOM 1103 C C . THR A 1 136 ? 15.351 -16.556 -40.928 1.00 89.19 136 THR A C 1
ATOM 1105 O O . THR A 1 136 ? 15.124 -17.215 -41.941 1.00 89.19 136 THR A O 1
ATOM 1108 N N . LYS A 1 137 ? 16.147 -17.001 -39.956 1.00 87.25 137 LYS A N 1
ATOM 1109 C CA . LYS A 1 137 ? 16.671 -18.361 -39.945 1.00 87.25 137 LYS A CA 1
ATOM 1110 C C . LYS A 1 137 ? 15.581 -19.285 -39.407 1.00 87.25 137 LYS A C 1
ATOM 1112 O O . LYS A 1 137 ? 15.199 -19.168 -38.245 1.00 87.25 137 LYS A O 1
ATOM 1117 N N . VAL A 1 138 ? 15.092 -20.195 -40.244 1.00 82.81 138 VAL A N 1
ATOM 1118 C CA . VAL A 1 138 ? 14.157 -21.248 -39.832 1.00 82.81 138 VAL A CA 1
ATOM 1119 C C . VAL A 1 138 ? 14.965 -22.473 -39.420 1.00 82.81 138 VAL A C 1
ATOM 1121 O O . VAL A 1 138 ? 15.738 -23.007 -40.212 1.00 82.81 138 VAL A O 1
ATOM 1124 N N . GLU A 1 139 ? 14.807 -22.911 -38.174 1.00 83.88 139 GLU A N 1
ATOM 1125 C CA . GLU A 1 139 ? 15.445 -24.125 -37.661 1.00 83.88 139 GLU A CA 1
ATOM 1126 C C . GLU A 1 139 ? 14.444 -25.288 -37.707 1.00 83.88 139 GLU A C 1
ATOM 1128 O O . GLU A 1 139 ? 13.301 -25.150 -37.275 1.00 83.88 139 GLU A O 1
ATOM 1133 N N . THR A 1 140 ? 14.860 -26.441 -38.240 1.00 79.06 140 THR A N 1
ATOM 1134 C CA . THR A 1 140 ? 14.007 -27.633 -38.437 1.00 79.06 140 THR A CA 1
ATOM 1135 C C . THR A 1 140 ? 13.605 -28.334 -37.136 1.00 79.06 140 THR A C 1
ATOM 1137 O O . THR A 1 140 ? 12.694 -29.157 -37.134 1.00 79.06 140 THR A O 1
ATOM 1140 N N . SER A 1 141 ? 14.249 -27.999 -36.019 1.00 65.12 141 SER A N 1
ATOM 1141 C CA . SER A 1 141 ? 13.913 -28.483 -34.680 1.00 65.12 141 SER A CA 1
ATOM 1142 C C . SER A 1 141 ? 14.254 -27.405 -33.655 1.00 65.12 141 SER A C 1
ATOM 1144 O O . SER A 1 141 ? 15.413 -27.016 -33.536 1.00 65.12 141 SER A O 1
ATOM 1146 N N . GLY A 1 142 ? 13.257 -26.915 -32.915 1.00 64.62 142 GLY A N 1
ATOM 1147 C CA . GLY A 1 142 ? 13.458 -25.886 -31.895 1.00 64.62 142 GLY A CA 1
ATOM 1148 C C . GLY A 1 142 ? 14.229 -26.432 -30.697 1.00 64.62 142 GLY A C 1
ATOM 1149 O O . GLY A 1 142 ? 13.642 -27.046 -29.803 1.00 64.62 142 GLY A O 1
ATOM 1150 N N . HIS A 1 143 ? 15.539 -26.200 -30.657 1.00 62.78 143 HIS A N 1
ATOM 1151 C CA . HIS A 1 143 ? 16.345 -26.483 -29.478 1.00 62.78 143 HIS A CA 1
ATOM 1152 C C . HIS A 1 143 ? 15.852 -25.578 -28.333 1.00 62.78 143 HIS A C 1
ATOM 1154 O O . HIS A 1 143 ? 15.805 -24.361 -28.485 1.00 62.78 143 HIS A O 1
ATOM 1160 N N . ASN A 1 144 ? 15.486 -26.163 -27.186 1.00 63.72 144 ASN A N 1
ATOM 1161 C CA . ASN A 1 144 ? 15.128 -25.482 -25.923 1.00 63.72 144 ASN A CA 1
ATOM 1162 C C . ASN A 1 144 ? 13.645 -25.156 -25.666 1.00 63.72 144 ASN A C 1
ATOM 1164 O O . ASN A 1 144 ? 13.347 -24.367 -24.765 1.00 63.72 144 ASN A O 1
ATOM 1168 N N . THR A 1 145 ? 12.692 -25.786 -26.355 1.00 60.28 145 THR A N 1
ATOM 1169 C CA . THR A 1 145 ? 11.297 -25.752 -25.878 1.00 60.28 145 THR A CA 1
ATOM 1170 C C . THR A 1 145 ? 11.138 -26.709 -24.695 1.00 60.28 145 THR A C 1
ATOM 1172 O O . THR A 1 145 ? 10.998 -27.918 -24.850 1.00 60.28 145 THR A O 1
ATOM 1175 N N . ALA A 1 146 ? 11.211 -26.177 -23.473 1.00 65.69 146 ALA A N 1
ATOM 1176 C CA . ALA A 1 146 ? 10.884 -26.952 -22.283 1.00 65.69 146 ALA A CA 1
ATOM 1177 C C . ALA A 1 146 ? 9.393 -27.322 -22.333 1.00 65.69 146 ALA A C 1
ATOM 1179 O O . ALA A 1 146 ? 8.523 -26.458 -22.214 1.00 65.69 146 ALA A O 1
ATOM 1180 N N . SER A 1 147 ? 9.081 -28.603 -22.521 1.00 65.25 147 SER A N 1
ATOM 1181 C CA . SER A 1 147 ? 7.716 -29.105 -22.385 1.00 65.25 147 SER A CA 1
ATOM 1182 C C . SER A 1 147 ? 7.275 -28.951 -20.927 1.00 65.25 147 SER A C 1
ATOM 1184 O O . SER A 1 147 ? 7.863 -29.562 -20.032 1.00 65.25 147 SER A O 1
ATOM 1186 N N . HIS A 1 148 ? 6.244 -28.141 -20.672 1.00 60.81 148 HIS A N 1
ATOM 1187 C CA . HIS A 1 148 ? 5.627 -28.037 -19.350 1.00 60.81 148 HIS A CA 1
ATOM 1188 C C . HIS A 1 148 ? 4.886 -29.341 -19.020 1.00 60.81 148 HIS A C 1
ATOM 1190 O O . HIS A 1 148 ? 3.705 -29.495 -19.320 1.00 60.81 148 HIS A O 1
ATOM 1196 N N . LEU A 1 149 ? 5.588 -30.296 -18.410 1.00 57.94 149 LEU A N 1
ATOM 1197 C CA . LEU A 1 149 ? 4.995 -31.522 -17.882 1.00 57.94 149 LEU A CA 1
ATOM 1198 C C . LEU A 1 149 ? 4.379 -31.218 -16.511 1.00 57.94 149 LEU A C 1
ATOM 1200 O O . LEU A 1 149 ? 5.091 -30.954 -15.540 1.00 57.94 149 LEU A O 1
ATOM 1204 N N . THR A 1 150 ? 3.050 -31.221 -16.411 1.00 56.88 150 THR A N 1
ATOM 1205 C CA . THR A 1 150 ? 2.354 -31.059 -15.128 1.00 56.88 150 THR A CA 1
ATOM 1206 C C . THR A 1 150 ? 2.366 -32.379 -14.364 1.00 56.88 150 THR A C 1
ATOM 1208 O O . THR A 1 150 ? 1.405 -33.144 -14.407 1.00 56.88 150 THR A O 1
ATOM 1211 N N . ASN A 1 151 ? 3.455 -32.655 -13.649 1.00 58.91 151 ASN A N 1
ATOM 1212 C CA . ASN A 1 151 ? 3.485 -33.763 -12.701 1.00 58.91 151 ASN A CA 1
ATOM 1213 C C . ASN A 1 151 ? 2.698 -33.369 -11.445 1.00 58.91 151 ASN A C 1
ATOM 1215 O O . ASN A 1 151 ? 2.995 -32.359 -10.800 1.00 58.91 151 ASN A O 1
ATOM 1219 N N . SER A 1 152 ? 1.700 -34.172 -11.070 1.00 57.88 152 SER A N 1
ATOM 1220 C CA . SER A 1 152 ? 1.022 -34.056 -9.780 1.00 57.88 152 SER A CA 1
ATOM 1221 C C . SER A 1 152 ? 2.001 -34.427 -8.661 1.00 57.88 152 SER A C 1
ATOM 1223 O O . SER A 1 152 ? 2.096 -35.574 -8.244 1.00 57.88 152 SER A O 1
ATOM 1225 N N . LYS A 1 153 ? 2.760 -33.427 -8.215 1.00 58.50 153 LYS A N 1
ATOM 1226 C CA . LYS A 1 153 ? 3.633 -33.351 -7.033 1.00 58.50 153 LYS A CA 1
ATOM 1227 C C . LYS A 1 153 ? 4.739 -34.397 -6.813 1.00 58.50 153 LYS A C 1
ATOM 1229 O O . LYS A 1 153 ? 5.745 -33.971 -6.265 1.00 58.50 153 LYS A O 1
ATOM 1234 N N . TYR A 1 154 ? 4.671 -35.657 -7.246 1.00 60.78 154 TYR A N 1
ATOM 1235 C CA . TYR A 1 154 ? 5.786 -36.611 -7.102 1.00 60.78 154 TYR A CA 1
ATOM 1236 C C . TYR A 1 154 ? 5.738 -37.737 -8.144 1.00 60.78 154 TYR A C 1
ATOM 1238 O O . TYR A 1 154 ? 4.819 -38.544 -8.117 1.00 60.78 154 TYR A O 1
ATOM 1246 N N . GLN A 1 155 ? 6.746 -37.788 -9.023 1.00 45.97 155 GLN A N 1
ATOM 1247 C CA . GLN A 1 155 ? 7.470 -38.976 -9.517 1.00 45.97 155 GLN A CA 1
ATOM 1248 C C . GLN A 1 155 ? 8.247 -38.570 -10.777 1.00 45.97 155 GLN A C 1
ATOM 1250 O O . GLN A 1 155 ? 7.689 -38.438 -11.861 1.00 45.97 155 GLN A O 1
ATOM 1255 N N . LEU A 1 156 ? 9.555 -38.358 -10.632 1.00 51.72 156 LEU A N 1
ATOM 1256 C CA . LEU A 1 156 ? 10.482 -38.535 -11.744 1.00 51.72 156 LEU A CA 1
ATOM 1257 C C . LEU A 1 156 ? 11.007 -39.964 -11.621 1.00 51.72 156 LEU A C 1
ATOM 1259 O O . LEU A 1 156 ? 11.911 -40.220 -10.832 1.00 51.72 156 LEU A O 1
ATOM 1263 N N . SER A 1 157 ? 10.416 -40.902 -12.354 1.00 42.00 157 SER A N 1
ATOM 1264 C CA . SER A 1 157 ? 11.108 -42.143 -12.692 1.00 42.00 157 SER A CA 1
ATOM 1265 C C . SER A 1 157 ? 11.629 -41.980 -14.110 1.00 42.00 157 SER A C 1
ATOM 1267 O O . SER A 1 157 ? 10.887 -42.132 -15.081 1.00 42.00 157 SER A O 1
ATOM 1269 N N . THR A 1 158 ? 12.899 -41.610 -14.228 1.00 43.59 158 THR A N 1
ATOM 1270 C CA . THR A 1 158 ? 13.641 -41.722 -15.479 1.00 43.59 158 THR A CA 1
ATOM 1271 C C . THR A 1 158 ? 13.659 -43.205 -15.846 1.00 43.59 158 THR A C 1
ATOM 1273 O O . THR A 1 158 ? 14.393 -43.982 -15.240 1.00 43.59 158 THR A O 1
ATOM 1276 N N . LEU A 1 159 ? 12.809 -43.632 -16.782 1.00 39.62 159 LEU A N 1
ATOM 1277 C CA . LEU A 1 159 ? 13.005 -44.917 -17.442 1.00 39.62 159 LEU A CA 1
ATOM 1278 C C . LEU A 1 159 ? 14.226 -44.738 -18.339 1.00 39.62 159 LEU A C 1
ATOM 1280 O O . LEU A 1 159 ? 14.166 -44.046 -19.354 1.00 39.62 159 LEU A O 1
ATOM 1284 N N . VAL A 1 160 ? 15.350 -45.308 -17.913 1.00 39.00 160 VAL A N 1
ATOM 1285 C CA . VAL A 1 160 ? 16.482 -45.563 -18.798 1.00 39.00 160 VAL A CA 1
ATOM 1286 C C . VAL A 1 160 ? 15.958 -46.502 -19.880 1.00 39.00 160 VAL A C 1
ATOM 1288 O O . VAL A 1 160 ? 15.657 -47.663 -19.613 1.00 39.00 160 VAL A O 1
ATOM 1291 N N . VAL A 1 161 ? 15.772 -45.971 -21.085 1.00 42.25 161 VAL A N 1
ATOM 1292 C CA . VAL A 1 161 ? 15.635 -46.791 -22.285 1.00 42.25 161 VAL A CA 1
ATOM 1293 C C . VAL A 1 161 ? 17.051 -47.233 -22.619 1.00 42.25 161 VAL A C 1
ATOM 1295 O O . VAL A 1 161 ? 17.836 -46.442 -23.134 1.00 42.25 161 VAL A O 1
ATOM 1298 N N . GLU A 1 162 ? 17.411 -48.464 -22.261 1.00 42.72 162 GLU A N 1
ATOM 1299 C CA . GLU A 1 162 ? 18.569 -49.091 -22.890 1.00 42.72 162 GLU A CA 1
ATOM 1300 C C . GLU A 1 162 ? 18.180 -49.432 -24.328 1.00 42.72 162 GLU A C 1
ATOM 1302 O O . GLU A 1 162 ? 17.256 -50.212 -24.571 1.00 42.72 162 GLU A O 1
ATOM 1307 N N . GLU A 1 163 ? 18.851 -48.794 -25.287 1.00 50.09 163 GLU A N 1
ATOM 1308 C CA . GLU A 1 163 ? 18.752 -49.190 -26.684 1.00 50.09 163 GLU A CA 1
ATOM 1309 C C .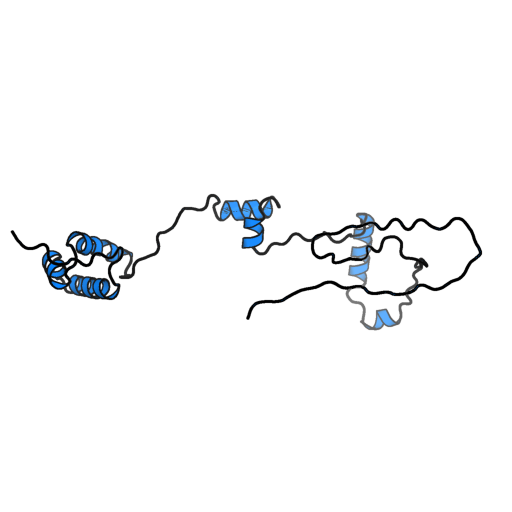 GLU A 1 163 ? 19.332 -50.603 -26.849 1.00 50.09 163 GLU A C 1
ATOM 1311 O O . GLU A 1 163 ? 20.450 -50.870 -26.391 1.00 50.09 163 GLU A O 1
ATOM 1316 N N . PRO A 1 164 ? 18.615 -51.528 -27.508 1.00 43.34 164 PRO A N 1
ATOM 1317 C CA . PRO A 1 164 ? 19.164 -52.836 -27.806 1.00 43.34 164 PRO A CA 1
ATOM 1318 C C . PRO A 1 164 ? 20.313 -52.703 -28.815 1.00 43.34 164 PRO A C 1
ATOM 1320 O O . PRO A 1 164 ? 20.135 -52.211 -29.930 1.00 43.34 164 PRO A O 1
ATOM 1323 N N . LYS A 1 165 ? 21.492 -53.206 -28.432 1.00 53.09 165 LYS A N 1
ATOM 1324 C CA . LYS A 1 165 ? 22.550 -53.607 -29.367 1.00 53.09 165 LYS A CA 1
ATOM 1325 C C . LYS A 1 165 ? 21.997 -54.726 -30.252 1.00 53.09 165 LYS A C 1
ATOM 1327 O O . LYS A 1 165 ? 21.979 -55.869 -29.818 1.00 53.09 165 LYS A O 1
ATOM 1332 N N . ASP A 1 166 ? 21.434 -54.385 -31.408 1.00 42.41 166 ASP A N 1
ATOM 1333 C CA . ASP A 1 166 ? 21.702 -55.028 -32.708 1.00 42.41 166 ASP A CA 1
ATOM 1334 C C . ASP A 1 166 ? 20.550 -54.806 -33.717 1.00 42.41 166 ASP A C 1
ATOM 1336 O O . ASP A 1 166 ? 19.367 -54.880 -33.364 1.00 42.41 166 ASP A O 1
ATOM 1340 N N . PRO A 1 167 ? 20.862 -54.542 -35.002 1.00 47.41 167 PRO A N 1
ATOM 1341 C CA . PRO A 1 167 ? 19.880 -54.140 -36.001 1.00 47.41 167 PRO A CA 1
ATOM 1342 C C . PRO A 1 167 ? 19.318 -55.368 -36.728 1.00 47.41 167 PRO A C 1
ATOM 1344 O O . PRO A 1 167 ? 19.969 -55.913 -37.616 1.00 47.41 167 PRO A O 1
ATOM 1347 N N . GLY A 1 168 ? 18.102 -55.826 -36.408 1.00 51.16 168 GLY A N 1
ATOM 1348 C CA . GLY A 1 168 ? 17.546 -56.907 -37.236 1.00 51.16 168 GLY A CA 1
ATOM 1349 C C . GLY A 1 168 ? 16.179 -57.506 -36.943 1.00 51.16 168 GLY A C 1
ATOM 1350 O O . GLY A 1 168 ? 15.763 -58.361 -37.717 1.00 51.16 168 GLY A O 1
ATOM 1351 N N . THR A 1 169 ? 15.445 -57.112 -35.898 1.00 42.41 169 THR A N 1
ATOM 1352 C CA . THR A 1 169 ? 14.159 -57.775 -35.607 1.00 42.41 169 THR A CA 1
ATOM 1353 C C . THR A 1 169 ? 13.049 -56.773 -35.312 1.00 42.41 169 THR A C 1
ATOM 1355 O O . THR A 1 169 ? 12.913 -56.271 -34.203 1.00 42.41 169 THR A O 1
ATOM 1358 N N . LEU A 1 170 ? 12.209 -56.508 -36.316 1.00 46.94 170 LEU A N 1
ATOM 1359 C CA . LEU A 1 170 ? 10.868 -55.967 -36.099 1.00 46.94 170 LEU A CA 1
ATOM 1360 C C . LEU A 1 170 ? 10.062 -56.995 -35.304 1.00 46.94 170 LEU A C 1
ATOM 1362 O O . LEU A 1 170 ? 9.950 -58.126 -35.781 1.00 46.94 170 LEU A O 1
ATOM 1366 N N . LYS A 1 171 ? 9.451 -56.607 -34.173 1.00 43.19 171 LYS A N 1
ATOM 1367 C CA . LYS A 1 171 ? 8.165 -57.179 -33.727 1.00 43.19 171 LYS A CA 1
ATOM 1368 C C . LYS A 1 171 ? 7.534 -56.483 -32.513 1.00 43.19 171 LYS A C 1
ATOM 1370 O O . LYS A 1 171 ? 8.092 -56.457 -31.426 1.00 43.19 171 LYS A O 1
ATOM 1375 N N . THR A 1 172 ? 6.298 -56.031 -32.752 1.00 40.16 172 THR A N 1
ATOM 1376 C CA . THR A 1 172 ? 5.115 -56.094 -31.867 1.00 40.16 172 THR A CA 1
ATOM 1377 C C . THR A 1 172 ? 5.262 -55.635 -30.415 1.00 40.16 172 THR A C 1
ATOM 1379 O O . THR A 1 172 ? 5.638 -56.407 -29.539 1.00 40.16 172 THR A O 1
ATOM 1382 N N . PHE A 1 173 ? 4.785 -54.418 -30.137 1.00 35.53 173 PHE A N 1
ATOM 1383 C CA . PHE A 1 173 ? 4.444 -53.981 -28.784 1.00 35.53 173 PHE A CA 1
ATOM 1384 C C . PHE A 1 173 ? 3.063 -54.523 -28.388 1.00 35.53 173 PHE A C 1
ATOM 1386 O O . PHE A 1 173 ? 2.035 -54.077 -28.897 1.00 35.53 173 PHE A O 1
ATOM 1393 N N . PHE A 1 174 ? 3.040 -55.490 -27.470 1.00 31.02 174 PHE A N 1
ATOM 1394 C CA . PHE A 1 174 ? 1.831 -55.896 -26.760 1.00 31.02 174 PHE A CA 1
ATOM 1395 C C . PHE A 1 174 ? 1.514 -54.867 -25.666 1.00 31.02 174 PHE A C 1
ATOM 1397 O O . PHE A 1 174 ? 2.280 -54.692 -24.721 1.00 31.02 174 PHE A O 1
ATOM 1404 N N . PHE A 1 175 ? 0.363 -54.201 -25.776 1.00 37.28 175 PHE A N 1
ATOM 1405 C CA . PHE A 1 175 ? -0.265 -53.510 -24.653 1.00 37.28 175 PHE A CA 1
ATOM 1406 C C . PHE A 1 175 ? -0.975 -54.552 -23.783 1.00 37.28 175 PHE A C 1
ATOM 1408 O O . PHE A 1 175 ? -2.038 -55.047 -24.152 1.00 37.28 175 PHE A O 1
ATOM 1415 N N . THR A 1 176 ? -0.439 -54.850 -22.601 1.00 37.16 176 THR A N 1
ATOM 1416 C CA . THR A 1 176 ? -1.216 -55.489 -21.531 1.00 37.16 176 THR A CA 1
ATOM 1417 C C . THR A 1 176 ? -1.270 -54.590 -20.309 1.00 37.16 176 THR A C 1
ATOM 1419 O O . THR A 1 176 ? -0.292 -54.374 -19.599 1.00 37.16 176 THR A O 1
ATOM 1422 N N . ARG A 1 177 ? -2.480 -54.074 -20.102 1.00 39.22 177 ARG A N 1
ATOM 1423 C CA . ARG A 1 177 ? -3.026 -53.480 -18.884 1.00 39.22 177 ARG A CA 1
ATOM 1424 C C . ARG A 1 177 ? -3.107 -54.575 -17.806 1.00 39.22 177 ARG A C 1
ATOM 1426 O O . ARG A 1 177 ? -3.673 -55.627 -18.091 1.00 39.22 177 ARG A O 1
ATOM 1433 N N . LEU A 1 178 ? -2.650 -54.324 -16.577 1.00 33.66 178 LEU A N 1
ATOM 1434 C CA . LEU A 1 178 ? -3.120 -55.070 -15.402 1.00 33.66 178 LEU A CA 1
ATOM 1435 C C . LEU A 1 178 ? -3.292 -54.129 -14.198 1.00 33.66 178 LEU A C 1
ATOM 1437 O O . LEU A 1 178 ? -2.423 -53.324 -13.880 1.00 33.66 178 LEU A O 1
ATOM 1441 N N . CYS A 1 179 ? -4.484 -54.211 -13.612 1.00 34.84 179 CYS A N 1
ATOM 1442 C CA . CYS A 1 179 ? -5.069 -53.392 -12.552 1.00 34.84 179 CYS A CA 1
ATOM 1443 C C . CYS A 1 179 ? -4.601 -53.741 -11.128 1.00 34.84 179 CYS A C 1
ATOM 1445 O O . CYS A 1 179 ? -4.271 -54.892 -10.871 1.00 34.84 179 CYS A O 1
ATOM 1447 N N . ALA A 1 180 ? -4.794 -52.799 -10.189 1.00 34.56 180 ALA A N 1
ATOM 1448 C CA . ALA A 1 180 ? -5.545 -52.975 -8.921 1.00 34.56 180 ALA A CA 1
ATOM 1449 C C . ALA A 1 180 ? -5.720 -51.586 -8.240 1.00 34.56 180 ALA A C 1
ATOM 1451 O O . ALA A 1 180 ? -4.725 -50.911 -8.012 1.00 34.56 180 ALA A O 1
ATOM 1452 N N . ALA A 1 181 ? -6.929 -50.992 -8.184 1.00 37.66 181 ALA A N 1
ATOM 1453 C CA . ALA A 1 181 ? -7.957 -51.065 -7.109 1.00 37.66 181 ALA A CA 1
ATOM 1454 C C . ALA A 1 181 ? -7.575 -50.233 -5.842 1.00 37.66 181 ALA A C 1
ATOM 1456 O O . ALA A 1 181 ? -6.427 -50.289 -5.438 1.00 37.66 181 ALA A O 1
ATOM 1457 N N . ARG A 1 182 ? -8.424 -49.459 -5.129 1.00 33.78 182 ARG A N 1
ATOM 1458 C CA . ARG A 1 182 ? -9.898 -49.383 -4.996 1.00 33.78 182 ARG A CA 1
ATOM 1459 C C . ARG A 1 182 ? -10.325 -48.134 -4.159 1.00 33.78 182 ARG A C 1
ATOM 1461 O O . ARG A 1 182 ? -9.618 -47.817 -3.215 1.00 33.78 182 ARG A O 1
ATOM 1468 N N . GLN A 1 183 ? -11.505 -47.561 -4.483 1.00 37.47 183 GLN A N 1
ATOM 1469 C CA . GLN A 1 183 ? -12.499 -46.770 -3.685 1.00 37.47 183 GLN A CA 1
ATOM 1470 C C . GLN A 1 183 ? -12.067 -45.450 -2.994 1.00 37.47 183 GLN A C 1
ATOM 1472 O O . GLN A 1 183 ? -11.074 -45.428 -2.288 1.00 37.47 183 GLN A O 1
ATOM 1477 N N . THR A 1 184 ? -12.672 -44.259 -3.173 1.00 36.16 184 THR A N 1
ATOM 1478 C CA . THR A 1 184 ? -14.071 -43.737 -3.210 1.00 36.16 184 THR A CA 1
ATOM 1479 C C . THR A 1 184 ? -14.884 -43.889 -1.922 1.00 36.16 184 THR A C 1
ATOM 1481 O O . THR A 1 184 ? -15.527 -44.913 -1.745 1.00 36.16 184 THR A O 1
ATOM 1484 N N . GLU A 1 185 ? -14.908 -42.811 -1.134 1.00 36.03 185 GLU A N 1
ATOM 1485 C CA . GLU A 1 185 ? -15.936 -42.286 -0.209 1.00 36.03 185 GLU A CA 1
ATOM 1486 C C . GLU A 1 185 ? -15.490 -40.807 0.000 1.00 36.03 185 GLU A C 1
ATOM 1488 O O . GLU A 1 185 ? -14.292 -40.557 0.094 1.00 36.03 185 GLU A O 1
ATOM 1493 N N . GLN A 1 186 ? -16.286 -39.737 -0.059 1.00 36.09 186 GLN A N 1
ATOM 1494 C CA . GLN A 1 186 ? -17.588 -39.478 0.545 1.00 36.09 186 GLN A CA 1
ATOM 1495 C C . GLN A 1 186 ? -18.320 -38.358 -0.221 1.00 36.09 186 GLN A C 1
ATOM 1497 O O . GLN A 1 186 ? -17.713 -37.360 -0.622 1.00 36.09 186 GLN A O 1
ATOM 1502 N N . SER A 1 187 ? -19.628 -38.551 -0.381 1.00 34.16 187 SER A N 1
ATOM 1503 C CA . SER A 1 187 ? -20.656 -37.510 -0.260 1.00 34.16 187 SER A CA 1
ATOM 1504 C C . SER A 1 187 ? -20.951 -37.251 1.212 1.00 34.16 187 SER A C 1
ATOM 1506 O O . SER A 1 187 ? -21.020 -38.275 1.933 1.00 34.16 187 SER A O 1
#

Radius of gyration: 39.26 Å; chains: 1; bounding box: 57×70×105 Å